Protein AF-0000000074536724 (afdb_homodimer)

Foldseek 3Di:
DDLVVLLVVLVVLLVVQADLAQSVLSSLQSCVVSFFFKKKAFQQQGKIWTAGPVGDIDMDGDHGLDDPDDDDFDAAAPVQQVVLVVCVNGNNDDPSVSSNSNSNNQFRMWMAGSVQQKIKTAHPVRPDIDMDHDDHDDSPPPDDD/DDLVVLLVVLVVLLVVQADLAQSVLSSLQSCVVSFFFKKKAFQQQGKIWTAGPVGDIDMDGDHGLDDPDDDDFDAAAPVQQVVLVVCVNGNNDDPSVSSNSNSNNQFRMWMAGSVQQKIKTAHPVRPDIDMDHDDHDDDPPPDDD

Sequence (290 aa):
MSVIENINKAFQLAFKISPKVGKFPYLAETLRRAGIERNRWFLPGCTSIYYTSSGEKVVNQMESLLPYGMHEIKPFNRNLVVDAIRKDQAGETEFPQFLKCIWEGGVVSYEVDFVNRVCTYYGADEKEFYEEYYSHVDINTTQNEMSVIENINKAFQLAFKISPKVGKFPYLAETLRRAGIERNRWFLPGCTSIYYTSSGEKVVNQMESL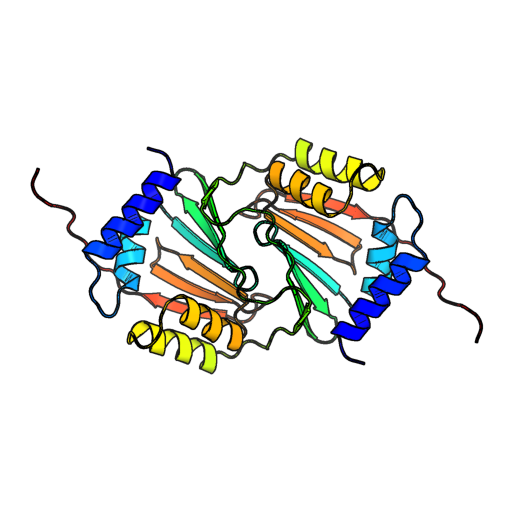LPYGMHEIKPFNRNLVVDAIRKDQAGETEFPQFLKCIWEGGVVSYEVDFVNRVCTYYGADEKEFYEEYYSHVDINTTQNE

Structure (mmCIF, N/CA/C/O backbone):
data_AF-0000000074536724-model_v1
#
loop_
_entity.id
_entity.type
_entity.pdbx_description
1 polymer 'Predicted protein'
#
loop_
_atom_site.group_PDB
_atom_site.id
_atom_site.type_symbol
_atom_site.label_atom_id
_atom_site.label_alt_id
_atom_site.label_comp_id
_atom_site.label_asym_id
_atom_site.label_entity_id
_atom_site.label_seq_id
_atom_site.pdbx_PDB_ins_code
_atom_site.Cartn_x
_atom_site.Cartn_y
_atom_site.Cartn_z
_atom_site.occupancy
_atom_site.B_iso_or_equiv
_atom_site.auth_seq_id
_atom_site.auth_comp_id
_atom_site.auth_asym_id
_atom_site.auth_atom_id
_atom_site.pdbx_PDB_model_num
ATOM 1 N N . MET A 1 1 ? -23.609 14.828 4.188 1 87.38 1 MET A N 1
ATOM 2 C CA . MET A 1 1 ? -22.359 15.039 3.48 1 87.38 1 MET A CA 1
ATOM 3 C C . MET A 1 1 ? -21.578 13.734 3.35 1 87.38 1 MET A C 1
ATOM 5 O O . MET A 1 1 ? -21.5 12.953 4.301 1 87.38 1 MET A O 1
ATOM 9 N N . SER A 1 2 ? -21.062 13.516 2.154 1 94.31 2 SER A N 1
ATOM 10 C CA . SER A 1 2 ? -20.312 12.281 1.974 1 94.31 2 SER A CA 1
ATOM 11 C C . SER A 1 2 ? -18.953 12.359 2.674 1 94.31 2 SER A C 1
ATOM 13 O O . SER A 1 2 ? -18.469 13.453 2.992 1 94.31 2 SER A O 1
ATOM 15 N N . VAL A 1 3 ? -18.438 11.219 3.018 1 95.56 3 VAL A N 1
ATOM 16 C CA . VAL A 1 3 ? -17.141 11.164 3.67 1 95.56 3 VAL A CA 1
ATOM 17 C C . VAL A 1 3 ? -16.094 11.875 2.809 1 95.56 3 VAL A C 1
ATOM 19 O O . VAL A 1 3 ? -15.234 12.594 3.326 1 95.56 3 VAL A O 1
ATOM 22 N N . ILE A 1 4 ? -16.125 11.797 1.539 1 97.75 4 ILE A N 1
ATOM 23 C CA . ILE A 1 4 ? -15.172 12.422 0.625 1 97.75 4 ILE A CA 1
ATOM 24 C C . ILE A 1 4 ? -15.344 13.938 0.65 1 97.75 4 ILE A C 1
ATOM 26 O O . ILE A 1 4 ? -14.359 14.68 0.674 1 97.75 4 ILE A O 1
ATOM 30 N N . GLU A 1 5 ? -16.578 14.344 0.621 1 97.25 5 GLU A N 1
ATOM 31 C CA . GLU A 1 5 ? -16.828 15.773 0.726 1 97.25 5 GLU A CA 1
ATOM 32 C C . GLU A 1 5 ? -16.266 16.344 2.023 1 97.25 5 GLU A C 1
ATOM 34 O O . GLU A 1 5 ? -15.719 17.438 2.035 1 97.25 5 GLU A O 1
ATOM 39 N N . ASN A 1 6 ? -16.5 15.562 3.053 1 97.12 6 ASN A N 1
ATOM 40 C CA . ASN A 1 6 ? -16.016 15.992 4.355 1 97.12 6 ASN A CA 1
ATOM 41 C C . ASN A 1 6 ? -14.484 16.109 4.363 1 97.12 6 ASN A C 1
ATOM 43 O O . ASN A 1 6 ? -13.93 17.062 4.914 1 97.12 6 ASN A O 1
ATOM 47 N N . ILE A 1 7 ? -13.758 15.195 3.805 1 97.88 7 ILE A N 1
ATOM 48 C CA . ILE A 1 7 ? -12.305 15.227 3.705 1 97.88 7 ILE A CA 1
ATOM 49 C C . ILE A 1 7 ? -11.867 16.438 2.881 1 97.88 7 ILE A C 1
ATOM 51 O O . ILE A 1 7 ? -10.945 17.156 3.268 1 97.88 7 ILE A O 1
ATOM 55 N N . ASN A 1 8 ? -12.531 16.688 1.804 1 97.69 8 ASN A N 1
ATOM 56 C CA . ASN A 1 8 ? -12.203 17.812 0.951 1 97.69 8 ASN A CA 1
ATOM 57 C C . ASN A 1 8 ? -12.367 19.141 1.689 1 97.69 8 ASN A C 1
ATOM 59 O O . ASN A 1 8 ? -11.547 20.047 1.539 1 97.69 8 ASN A O 1
ATOM 63 N N . LYS A 1 9 ? -13.422 19.219 2.418 1 97.31 9 LYS A N 1
ATOM 64 C CA . LYS A 1 9 ? -13.641 20.422 3.217 1 97.31 9 LYS A CA 1
ATOM 65 C C . LYS A 1 9 ? -12.523 20.625 4.23 1 97.31 9 LYS A C 1
ATOM 67 O O . LYS A 1 9 ? -12.094 21.75 4.477 1 97.31 9 LYS A O 1
ATOM 72 N N . ALA A 1 10 ? -12.102 19.531 4.789 1 97.56 10 ALA A N 1
ATOM 73 C CA . ALA A 1 10 ? -11 19.609 5.742 1 97.56 10 ALA A CA 1
ATOM 74 C C . ALA A 1 10 ? -9.727 20.125 5.074 1 97.56 10 ALA A C 1
ATOM 76 O O . ALA A 1 10 ? -9.016 20.969 5.645 1 97.56 10 ALA A O 1
ATOM 77 N N . PHE A 1 11 ? -9.484 19.688 3.928 1 97.12 11 PHE A N 1
ATOM 78 C CA . PHE A 1 11 ? -8.32 20.172 3.188 1 97.12 11 PHE A CA 1
ATOM 79 C C . PHE A 1 11 ? -8.445 21.672 2.891 1 97.12 11 PHE A C 1
ATOM 81 O O . PHE A 1 11 ? -7.48 22.422 3.037 1 97.12 11 PHE A O 1
ATOM 88 N N . GLN A 1 12 ? -9.602 22.078 2.434 1 97.12 12 GLN A N 1
ATOM 89 C CA . GLN A 1 12 ? -9.828 23.484 2.117 1 97.12 12 GLN A CA 1
ATOM 90 C C . GLN A 1 12 ? -9.633 24.375 3.348 1 97.12 12 GLN A C 1
ATOM 92 O O . GLN A 1 12 ? -9.031 25.438 3.26 1 97.12 12 GLN A O 1
ATOM 97 N N . LEU A 1 13 ? -10.188 23.875 4.414 1 96.94 13 LEU A N 1
ATOM 98 C CA . LEU A 1 13 ? -10.008 24.625 5.656 1 96.94 13 LEU A CA 1
ATOM 99 C C . LEU A 1 13 ? -8.531 24.734 6.02 1 96.94 13 LEU A C 1
ATOM 101 O O . LEU A 1 13 ? -8.039 25.812 6.363 1 96.94 13 LEU A O 1
ATOM 105 N N . ALA A 1 14 ? -7.793 23.625 5.965 1 96.5 14 ALA A N 1
ATOM 106 C CA . ALA A 1 14 ? -6.363 23.625 6.262 1 96.5 14 ALA A CA 1
ATOM 107 C C . ALA A 1 14 ? -5.617 24.625 5.367 1 96.5 14 ALA A C 1
ATOM 109 O O . ALA A 1 14 ? -4.734 25.344 5.832 1 96.5 14 ALA A O 1
ATOM 110 N N . PHE A 1 15 ? -5.938 24.625 4.145 1 94.69 15 PHE A N 1
ATOM 111 C CA . PHE A 1 15 ? -5.297 25.516 3.191 1 94.69 15 PHE A CA 1
ATOM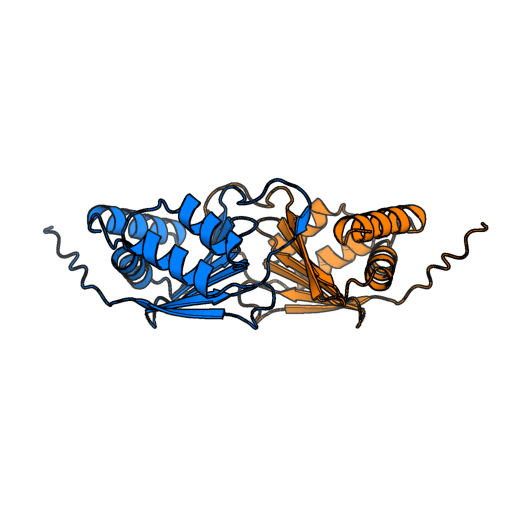 112 C C . PHE A 1 15 ? -5.5 26.969 3.602 1 94.69 15 PHE A C 1
ATOM 114 O O . PHE A 1 15 ? -4.594 27.797 3.459 1 94.69 15 PHE A O 1
ATOM 121 N N . LYS A 1 16 ? -6.605 27.266 4.105 1 95.31 16 LYS A N 1
ATOM 122 C CA . LYS A 1 16 ? -6.957 28.625 4.473 1 95.31 16 LYS A CA 1
ATOM 123 C C . LYS A 1 16 ? -6.242 29.062 5.75 1 95.31 16 LYS A C 1
ATOM 125 O O . LYS A 1 16 ? -5.824 30.219 5.879 1 95.31 16 LYS A O 1
ATOM 130 N N . ILE A 1 17 ? -6.039 28.203 6.645 1 95.62 17 ILE A N 1
ATOM 131 C CA . ILE A 1 17 ? -5.672 28.641 7.984 1 95.62 17 ILE A CA 1
ATOM 132 C C . ILE A 1 17 ? -4.203 28.312 8.25 1 95.62 17 ILE A C 1
ATOM 134 O O . ILE A 1 17 ? -3.631 28.766 9.242 1 95.62 17 ILE A O 1
ATOM 138 N N . SER A 1 18 ? -3.641 27.438 7.441 1 93.69 18 SER A N 1
ATOM 139 C CA . SER A 1 18 ? -2.27 27 7.68 1 93.69 18 SER A CA 1
ATOM 140 C C . SER A 1 18 ? -1.281 28.156 7.492 1 93.69 18 SER A C 1
ATOM 142 O O . SER A 1 18 ? -1.438 28.969 6.578 1 93.69 18 SER A O 1
ATOM 144 N N . PRO A 1 19 ? -0.315 28.281 8.367 1 94.06 19 PRO A N 1
ATOM 145 C CA . PRO A 1 19 ? 0.81 29.172 8.078 1 94.06 19 PRO A CA 1
ATOM 146 C C . PRO A 1 19 ? 1.63 28.719 6.875 1 94.06 19 PRO A C 1
ATOM 148 O O . PRO A 1 19 ? 1.438 27.594 6.379 1 94.06 19 PRO A O 1
ATOM 151 N N . LYS A 1 20 ? 2.523 29.562 6.477 1 89.81 20 LYS A N 1
ATOM 152 C CA . LYS A 1 20 ? 3.35 29.219 5.32 1 89.81 20 LYS A CA 1
ATOM 153 C C . LYS A 1 20 ? 4.289 28.062 5.637 1 89.81 20 LYS A C 1
ATOM 155 O O . LYS A 1 20 ? 4.496 27.188 4.797 1 89.81 20 LYS A O 1
ATOM 160 N N . VAL A 1 21 ? 4.891 28.141 6.75 1 91.88 21 VAL A N 1
ATOM 161 C CA . VAL A 1 21 ? 5.793 27.094 7.227 1 91.88 21 VAL A CA 1
ATOM 162 C C . VAL A 1 21 ? 5.176 26.391 8.43 1 91.88 21 VAL A C 1
ATOM 164 O O . VAL A 1 21 ? 4.605 27.031 9.312 1 91.88 21 VAL A O 1
ATOM 167 N N . GLY A 1 22 ? 5.316 24.984 8.367 1 91.5 22 GLY A N 1
ATOM 168 C CA . GLY A 1 22 ? 4.715 24.234 9.445 1 91.5 22 GLY A CA 1
ATOM 169 C C . GLY A 1 22 ? 3.246 23.922 9.227 1 91.5 22 GLY A C 1
ATOM 170 O O . GLY A 1 22 ? 2.436 24.047 10.148 1 91.5 22 GLY A O 1
ATOM 171 N N . LYS A 1 23 ? 2.824 23.625 8.07 1 93.25 23 LYS A N 1
ATOM 172 C CA . LYS A 1 23 ? 1.427 23.484 7.672 1 93.25 23 LYS A CA 1
ATOM 173 C C . LYS A 1 23 ? 0.844 22.172 8.172 1 93.25 23 LYS A C 1
ATOM 175 O O . LYS A 1 23 ? -0.367 22.047 8.375 1 93.25 23 LYS A O 1
ATOM 180 N N . PHE A 1 24 ? 1.717 21.219 8.508 1 96.06 24 PHE A N 1
ATOM 181 C CA . PHE A 1 24 ? 1.253 19.844 8.695 1 96.06 24 PHE A CA 1
ATOM 182 C C . PHE A 1 24 ? 0.365 19.75 9.93 1 96.06 24 PHE A C 1
ATOM 184 O O . PHE A 1 24 ? -0.715 19.156 9.883 1 96.06 24 PHE A O 1
ATOM 191 N N . PRO A 1 25 ? 0.752 20.328 11.062 1 96.94 25 PRO A N 1
ATOM 192 C CA . PRO A 1 25 ? -0.116 20.219 12.234 1 96.94 25 PRO A CA 1
ATOM 193 C C . PRO A 1 25 ? -1.513 20.781 12 1 96.94 25 PRO A C 1
ATOM 195 O O . PRO A 1 25 ? -2.488 20.297 12.57 1 96.94 25 PRO A O 1
ATOM 198 N N . TYR A 1 26 ? -1.62 21.781 11.172 1 96.69 26 TYR A N 1
ATOM 199 C CA . TYR A 1 26 ? -2.922 22.359 10.859 1 96.69 26 TYR A CA 1
ATOM 200 C C . TYR A 1 26 ? -3.738 21.438 9.977 1 96.69 26 TYR A C 1
ATOM 202 O O . TYR A 1 26 ? -4.934 21.234 10.203 1 96.69 26 TYR A O 1
ATOM 210 N N . LEU A 1 27 ? -3.08 20.891 8.977 1 97.19 27 LEU A N 1
ATOM 211 C CA . LEU A 1 27 ? -3.736 19.891 8.148 1 97.19 27 LEU A CA 1
ATOM 212 C C . LEU A 1 27 ? -4.207 18.719 8.992 1 97.19 27 LEU A C 1
ATOM 214 O O . LEU A 1 27 ? -5.355 18.281 8.891 1 97.19 27 LEU A O 1
ATOM 218 N N . ALA A 1 28 ? -3.305 18.203 9.82 1 98.25 28 ALA A N 1
ATOM 219 C CA . ALA A 1 28 ? -3.613 17.062 10.68 1 98.25 28 ALA A CA 1
ATOM 220 C C . ALA A 1 28 ? -4.809 17.359 11.578 1 98.25 28 ALA A C 1
ATOM 222 O O . ALA A 1 28 ? -5.695 16.516 11.734 1 98.25 28 ALA A O 1
ATOM 223 N N . GLU A 1 29 ? -4.805 18.547 12.117 1 98 29 GLU A N 1
ATOM 224 C CA . GLU A 1 29 ? -5.879 18.891 13.047 1 98 29 GLU A CA 1
ATOM 225 C C . GLU A 1 29 ? -7.219 19 12.32 1 98 29 GLU A C 1
ATOM 227 O O . GLU A 1 29 ? -8.25 18.562 12.836 1 98 29 GLU A O 1
ATOM 232 N N . THR A 1 30 ? -7.219 19.641 11.148 1 98 30 THR A N 1
ATOM 233 C CA . THR A 1 30 ? -8.461 19.766 10.391 1 98 30 THR A CA 1
ATOM 234 C C . THR A 1 30 ? -9 18.391 10 1 98 30 THR A C 1
ATOM 236 O O . THR A 1 30 ? -10.203 18.141 10.062 1 98 30 THR A O 1
ATOM 239 N N . LEU A 1 31 ? -8.133 17.484 9.617 1 98.31 31 LEU A N 1
ATOM 240 C CA . LEU A 1 31 ? -8.539 16.125 9.289 1 98.31 31 LEU A CA 1
ATOM 241 C C . LEU A 1 31 ? -9.07 15.406 10.516 1 98.31 31 LEU A C 1
ATOM 243 O O . LEU A 1 31 ? -10.094 14.719 10.445 1 98.31 31 LEU A O 1
ATOM 247 N N . ARG A 1 32 ? -8.391 15.555 11.609 1 98.12 32 ARG A N 1
ATOM 248 C CA . ARG A 1 32 ? -8.844 14.945 12.852 1 98.12 32 ARG A CA 1
ATOM 249 C C . ARG A 1 32 ? -10.25 15.406 13.203 1 98.12 32 ARG A C 1
ATOM 251 O O . ARG A 1 32 ? -11.117 14.594 13.547 1 98.12 32 ARG A O 1
ATOM 258 N N . ARG A 1 33 ? -10.484 16.656 13.133 1 97.06 33 ARG A N 1
ATOM 259 C CA . ARG A 1 33 ? -11.789 17.234 13.469 1 97.06 33 ARG A CA 1
ATOM 260 C C . ARG A 1 33 ? -12.859 16.766 12.5 1 97.06 33 ARG A C 1
ATOM 262 O O . ARG A 1 33 ? -14.039 16.656 12.867 1 97.06 33 ARG A O 1
ATOM 269 N N . ALA A 1 34 ? -12.422 16.531 11.289 1 97.06 34 ALA A N 1
ATOM 270 C CA . ALA A 1 34 ? -13.344 16.031 10.281 1 97.06 34 ALA A CA 1
ATOM 271 C C . ALA A 1 34 ? -13.648 14.547 10.516 1 97.06 34 ALA A C 1
ATOM 273 O O . ALA A 1 34 ? -14.383 13.93 9.742 1 97.06 34 ALA A O 1
ATOM 274 N N . GLY A 1 35 ? -13.07 13.922 11.516 1 97.56 35 GLY A N 1
ATOM 275 C CA . GLY A 1 35 ? -13.398 12.555 11.883 1 97.56 35 GLY A CA 1
ATOM 276 C C . GLY A 1 35 ? -12.422 11.539 11.336 1 97.56 35 GLY A C 1
ATOM 277 O O . GLY A 1 35 ? -12.688 10.336 11.367 1 97.56 35 GLY A O 1
ATOM 278 N N . ILE A 1 36 ? -11.344 12.008 10.766 1 98.62 36 ILE A N 1
ATOM 279 C CA . ILE A 1 36 ? -10.312 11.086 10.297 1 98.62 36 ILE A CA 1
ATOM 280 C C . ILE A 1 36 ? -9.445 10.641 11.477 1 98.62 36 ILE A C 1
ATOM 282 O O . ILE A 1 36 ? -8.836 11.477 12.156 1 98.62 36 ILE A O 1
ATOM 286 N N . GLU A 1 37 ? -9.32 9.367 11.68 1 98.62 37 GLU A N 1
ATOM 28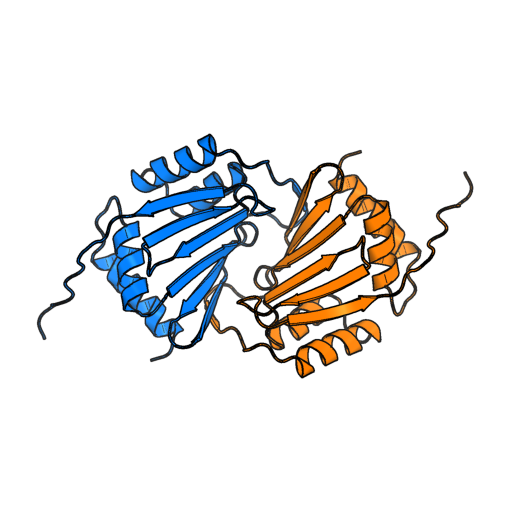7 C CA . GLU A 1 37 ? -8.539 8.836 12.789 1 98.62 37 GLU A CA 1
ATOM 288 C C . GLU A 1 37 ? -7.09 8.578 12.375 1 98.62 37 GLU A C 1
ATOM 290 O O . GLU A 1 37 ? -6.164 8.805 13.164 1 98.62 37 GLU A O 1
ATOM 295 N N . ARG A 1 38 ? -6.93 8.094 11.234 1 98.38 38 ARG A N 1
ATOM 296 C CA . ARG A 1 38 ? -5.586 7.812 10.734 1 98.38 38 ARG A CA 1
ATOM 297 C C . ARG A 1 38 ? -5.551 7.832 9.211 1 98.38 38 ARG A C 1
ATOM 299 O O . ARG A 1 38 ? -6.59 7.707 8.562 1 98.38 38 ARG A O 1
ATOM 306 N N . ASN A 1 39 ? -4.461 8.055 8.727 1 98.69 39 ASN A N 1
ATOM 307 C CA . ASN A 1 39 ? -4.133 8.031 7.305 1 98.69 39 ASN A CA 1
ATOM 308 C C . ASN A 1 39 ? -2.887 7.191 7.031 1 98.69 39 ASN A C 1
ATOM 310 O O . ASN A 1 39 ? -1.822 7.453 7.598 1 98.69 39 ASN A O 1
ATOM 314 N N . ARG A 1 40 ? -2.994 6.219 6.199 1 98.56 40 ARG A N 1
ATOM 315 C CA . ARG A 1 40 ? -1.866 5.348 5.875 1 98.56 40 ARG A CA 1
ATOM 316 C C . ARG A 1 40 ? -1.446 5.512 4.418 1 98.56 40 ARG A C 1
ATOM 318 O O . ARG A 1 40 ? -2.268 5.371 3.512 1 98.56 40 ARG A O 1
ATOM 325 N N . TRP A 1 41 ? -0.203 5.777 4.242 1 98.62 41 TRP A N 1
ATOM 326 C CA . TRP A 1 41 ? 0.377 5.953 2.916 1 98.62 41 TRP A CA 1
ATOM 327 C C . TRP A 1 41 ? 1.169 4.719 2.498 1 98.62 41 TRP A C 1
ATOM 329 O O . TRP A 1 41 ? 1.889 4.133 3.311 1 98.62 41 TRP A O 1
ATOM 339 N N . PHE A 1 42 ? 1.06 4.34 1.258 1 98.69 42 PHE A N 1
ATOM 340 C CA . PHE A 1 42 ? 1.93 3.4 0.562 1 98.69 42 PHE A CA 1
ATOM 341 C C . PHE A 1 42 ? 2.643 4.082 -0.6 1 98.69 42 PHE A C 1
ATOM 343 O O . PHE A 1 42 ? 2.012 4.453 -1.591 1 98.69 42 PHE A O 1
ATOM 350 N N . LEU A 1 43 ? 3.947 4.211 -0.528 1 98.75 43 LEU A N 1
ATOM 351 C CA . LEU A 1 43 ? 4.68 5.227 -1.279 1 98.75 43 LEU A CA 1
ATOM 352 C C . LEU A 1 43 ? 4.871 4.797 -2.73 1 98.75 43 LEU A C 1
ATOM 354 O O . LEU A 1 43 ? 4.727 5.609 -3.646 1 98.75 43 LEU A O 1
ATOM 358 N N . PRO A 1 44 ? 5.176 3.496 -2.984 1 98.25 44 PRO A N 1
ATOM 359 C CA . PRO A 1 44 ? 5.48 3.184 -4.383 1 98.25 44 PRO A CA 1
ATOM 360 C C . PRO A 1 44 ? 4.367 3.602 -5.34 1 98.25 44 PRO A C 1
ATOM 362 O O . PRO A 1 44 ? 4.625 4.293 -6.328 1 98.25 44 PRO A O 1
ATOM 365 N N . GLY A 1 45 ? 3.158 3.262 -5.012 1 97.69 45 GLY A N 1
ATOM 366 C CA . GLY A 1 45 ? 2.021 3.613 -5.848 1 97.69 45 GLY A CA 1
ATOM 367 C C . GLY A 1 45 ? 1.401 4.949 -5.48 1 97.69 45 GLY A C 1
ATOM 368 O O . GLY A 1 45 ? 0.426 5.379 -6.098 1 97.69 45 GLY A O 1
ATOM 369 N N . CYS A 1 46 ? 1.957 5.551 -4.445 1 98.19 46 CYS A N 1
ATOM 370 C CA . CYS A 1 46 ? 1.505 6.844 -3.938 1 98.19 46 CYS A CA 1
ATOM 371 C C . CYS A 1 46 ? 0.01 6.816 -3.641 1 98.19 46 CYS A C 1
ATOM 373 O O . CYS A 1 46 ? -0.739 7.664 -4.133 1 98.19 46 CYS A O 1
ATOM 375 N N . THR A 1 47 ? -0.356 5.949 -2.787 1 98.19 47 THR A N 1
ATOM 376 C CA . THR A 1 47 ? -1.732 5.766 -2.34 1 98.19 47 THR A CA 1
ATOM 377 C C . THR A 1 47 ? -1.855 6.051 -0.844 1 98.19 47 THR A C 1
ATOM 379 O O . THR A 1 47 ? -0.96 5.711 -0.068 1 98.19 47 THR A O 1
ATOM 382 N N . SER A 1 48 ? -2.908 6.621 -0.445 1 98.5 48 SER A N 1
ATOM 383 C CA . SER A 1 48 ? -3.193 6.789 0.976 1 98.5 48 SER A CA 1
ATOM 384 C C . SER A 1 48 ? -4.621 6.363 1.309 1 98.5 48 SER A C 1
ATOM 386 O O . SER A 1 48 ? -5.516 6.469 0.469 1 98.5 48 SER A O 1
ATOM 388 N N . ILE A 1 49 ? -4.805 5.879 2.459 1 98.75 49 ILE A N 1
ATOM 389 C CA . ILE A 1 49 ? -6.129 5.504 2.936 1 98.75 49 ILE A CA 1
ATOM 390 C C . ILE A 1 49 ? -6.477 6.309 4.184 1 98.75 49 ILE A C 1
ATOM 392 O O . ILE A 1 49 ? -5.688 6.375 5.129 1 98.75 49 ILE A O 1
ATOM 396 N N . TYR A 1 50 ? -7.637 6.918 4.129 1 98.75 50 TYR A N 1
ATOM 397 C CA . TYR A 1 50 ? -8.211 7.605 5.277 1 98.75 50 TYR A CA 1
ATOM 398 C C . TYR A 1 50 ? -9.172 6.699 6.031 1 98.75 50 TYR A C 1
ATOM 400 O O . TYR A 1 50 ? -10.117 6.16 5.445 1 98.75 50 TYR A O 1
ATOM 408 N N . TYR A 1 51 ? -8.898 6.527 7.277 1 98.38 51 TYR A N 1
ATOM 409 C CA . TYR A 1 51 ? -9.773 5.781 8.18 1 98.38 51 TYR A CA 1
ATOM 410 C C . TYR A 1 51 ? -10.578 6.723 9.055 1 98.38 51 TYR A C 1
ATOM 412 O O . TYR A 1 51 ? -10.016 7.559 9.766 1 98.38 51 TYR A O 1
ATOM 420 N N . THR A 1 52 ? -11.844 6.551 9.031 1 97.75 52 THR A N 1
ATOM 421 C CA . THR A 1 52 ? -12.703 7.484 9.75 1 97.75 52 THR A CA 1
ATOM 422 C C . THR A 1 52 ? -13.25 6.84 11.023 1 97.75 52 THR A C 1
ATOM 424 O O . THR A 1 52 ? -13.344 5.613 11.117 1 97.75 52 THR A O 1
ATOM 427 N N . SER A 1 53 ? -13.633 7.609 11.898 1 96.38 53 SER A N 1
ATOM 428 C CA . SER A 1 53 ? -14.242 7.145 13.141 1 96.38 53 SER A CA 1
ATOM 429 C C . SER A 1 53 ? -15.594 6.496 12.883 1 96.38 53 SER A C 1
ATOM 431 O O . SER A 1 53 ? -16.047 5.645 13.656 1 96.38 53 SER A O 1
ATOM 433 N N . SER A 1 54 ? -16.281 6.867 11.812 1 95.19 54 SER A N 1
ATOM 434 C CA . SER A 1 54 ? -17.578 6.312 11.469 1 95.19 54 SER A CA 1
ATOM 435 C C . SER A 1 54 ? -17.438 4.953 10.789 1 95.19 54 SER A C 1
ATOM 437 O O . SER A 1 54 ? -18.438 4.266 10.547 1 95.19 54 SER A O 1
ATOM 439 N N . GLY A 1 55 ? -16.266 4.609 10.445 1 94.94 55 GLY A N 1
ATOM 440 C CA . GLY A 1 55 ? -16.047 3.275 9.906 1 94.94 55 GLY A CA 1
ATOM 441 C C . GLY A 1 55 ? -15.734 3.273 8.422 1 94.94 55 GLY A C 1
ATOM 442 O O . GLY A 1 55 ? -15.203 2.293 7.895 1 94.94 55 GLY A O 1
ATOM 443 N N . GLU A 1 56 ? -16.078 4.402 7.73 1 96.75 56 GLU A N 1
ATOM 444 C CA . GLU A 1 56 ? -15.781 4.496 6.305 1 96.75 56 GLU A CA 1
ATOM 445 C C . GLU A 1 56 ? -14.281 4.574 6.055 1 96.75 56 GLU A C 1
ATOM 447 O O . GLU A 1 56 ? -13.531 5.07 6.898 1 96.75 56 GLU A O 1
ATOM 452 N N . LYS A 1 57 ? -13.883 4.055 5.004 1 98.25 57 LYS A N 1
ATOM 453 C CA . LYS A 1 57 ? -12.508 4.156 4.516 1 98.25 57 LYS A CA 1
ATOM 454 C C . LYS A 1 57 ? -12.477 4.707 3.096 1 98.25 57 LYS A C 1
ATOM 456 O O . LYS A 1 57 ? -13.289 4.324 2.252 1 98.25 57 LYS A O 1
ATOM 461 N N . VAL A 1 58 ? -11.562 5.602 2.902 1 98.56 58 VAL A N 1
ATOM 462 C CA . VAL A 1 58 ? -11.438 6.258 1.605 1 98.56 58 VAL A CA 1
ATOM 463 C C . VAL A 1 58 ? -9.992 6.172 1.121 1 98.56 58 VAL A C 1
ATOM 465 O O . VAL A 1 58 ? -9.062 6.48 1.87 1 98.56 58 VAL A O 1
ATOM 468 N N . VAL A 1 59 ? -9.828 5.746 -0.09 1 98.75 59 VAL A N 1
ATOM 469 C CA . VAL A 1 59 ? -8.5 5.727 -0.689 1 98.75 59 VAL A CA 1
ATOM 470 C C . VAL A 1 59 ? -8.32 6.953 -1.585 1 98.75 59 VAL A C 1
ATOM 472 O O . VAL A 1 59 ? -9.25 7.352 -2.295 1 98.75 59 VAL A O 1
ATOM 475 N N . ASN A 1 60 ? -7.23 7.566 -1.452 1 98.69 60 ASN A N 1
ATOM 476 C CA . ASN A 1 60 ? -6.785 8.586 -2.402 1 98.69 60 ASN A CA 1
ATOM 477 C C . ASN A 1 60 ? -5.637 8.078 -3.268 1 98.69 60 ASN A C 1
ATOM 479 O O . ASN A 1 60 ? -4.566 7.742 -2.754 1 98.69 60 ASN A O 1
ATOM 483 N N . GLN A 1 61 ? -5.863 7.992 -4.562 1 98.62 61 GLN A N 1
ATOM 484 C CA . GLN A 1 61 ? -4.852 7.523 -5.504 1 98.62 61 GLN A CA 1
ATOM 485 C C . GLN A 1 61 ? -4.219 8.688 -6.262 1 98.62 61 GLN A C 1
ATOM 487 O O . GLN A 1 61 ? -4.914 9.43 -6.957 1 98.62 61 GLN A O 1
ATOM 492 N N . MET A 1 62 ? -2.957 8.766 -6.145 1 98 62 MET A N 1
ATOM 493 C CA . MET A 1 62 ? -2.186 9.758 -6.891 1 98 62 MET A CA 1
ATOM 494 C C . MET A 1 62 ? -1.317 9.086 -7.949 1 98 62 MET A C 1
ATOM 496 O O . MET A 1 62 ? -1.359 7.859 -8.109 1 98 62 MET A O 1
ATOM 500 N N . GLU A 1 63 ? -0.649 9.953 -8.703 1 96.69 63 GLU A N 1
ATOM 501 C CA . GLU A 1 63 ? 0.334 9.398 -9.633 1 96.69 63 GLU A CA 1
ATOM 502 C C . GLU A 1 63 ? 1.423 8.633 -8.891 1 96.69 63 GLU A C 1
ATOM 504 O O . GLU A 1 63 ? 1.903 9.078 -7.844 1 96.69 63 GLU A O 1
ATOM 509 N N . SER A 1 64 ? 1.775 7.48 -9.469 1 97.38 64 SER A N 1
ATOM 510 C CA . SER A 1 64 ? 2.76 6.629 -8.805 1 97.38 64 SER A CA 1
ATOM 511 C C . SER A 1 64 ? 4.078 7.367 -8.594 1 97.38 64 SER A C 1
ATOM 513 O O . SER A 1 64 ? 4.512 8.133 -9.461 1 97.38 64 SER A O 1
ATOM 515 N N . LEU A 1 65 ? 4.719 7.066 -7.531 1 97.12 65 LEU A N 1
ATOM 516 C CA . LEU A 1 65 ? 6.031 7.625 -7.219 1 97.12 65 LEU A CA 1
ATOM 517 C C . LEU A 1 65 ? 7.094 7.074 -8.164 1 97.12 65 LEU A C 1
ATOM 519 O O . LEU A 1 65 ? 8.094 7.742 -8.438 1 97.12 65 LEU A O 1
ATOM 523 N N . LEU A 1 66 ? 6.848 5.844 -8.656 1 97.5 66 LEU A N 1
ATOM 524 C CA . LEU A 1 66 ? 7.816 5.105 -9.453 1 97.5 66 LEU A CA 1
ATOM 525 C C . LEU A 1 66 ? 7.316 4.922 -10.883 1 97.5 66 LEU A C 1
ATOM 527 O O . LEU A 1 66 ? 6.109 4.805 -11.109 1 97.5 66 LEU A O 1
ATOM 531 N N . PRO A 1 67 ? 8.266 4.828 -11.836 1 96.81 67 PRO A N 1
ATOM 532 C CA . PRO A 1 67 ? 7.875 4.312 -13.156 1 96.81 67 PRO A CA 1
ATOM 533 C C . PRO A 1 67 ? 7.398 2.865 -13.102 1 96.81 67 PRO A C 1
ATOM 535 O O . PRO A 1 67 ? 7.727 2.135 -12.164 1 96.81 67 PRO A O 1
ATOM 538 N N . TYR A 1 68 ? 6.703 2.535 -14.094 1 97.62 68 TYR A N 1
ATOM 539 C CA . TYR A 1 68 ? 6.246 1.152 -14.18 1 97.62 68 TYR A CA 1
ATOM 540 C C . TYR A 1 68 ? 7.426 0.193 -14.281 1 97.62 68 TYR A C 1
ATOM 542 O O . TYR A 1 68 ? 8.445 0.511 -14.898 1 97.62 68 TYR A O 1
ATOM 550 N N . GLY A 1 69 ? 7.234 -0.91 -13.648 1 98.06 69 GLY A N 1
ATOM 551 C CA . GLY A 1 69 ? 8.266 -1.93 -13.68 1 98.06 69 GLY A CA 1
ATOM 552 C C . GLY A 1 69 ? 8.891 -2.193 -12.328 1 98.06 69 GLY A C 1
ATOM 553 O O . GLY A 1 69 ? 8.32 -1.831 -11.297 1 98.06 69 GLY A O 1
ATOM 554 N N . MET A 1 70 ? 10.008 -2.885 -12.336 1 98.38 70 MET A N 1
ATOM 555 C CA . MET A 1 70 ? 10.633 -3.35 -11.102 1 98.38 70 MET A CA 1
ATOM 556 C C . MET A 1 70 ? 11.742 -2.396 -10.656 1 98.38 70 MET A C 1
ATOM 558 O O . MET A 1 70 ? 12.516 -1.916 -11.484 1 98.38 70 MET A O 1
ATOM 562 N N . HIS A 1 71 ? 11.734 -2.184 -9.391 1 98.25 71 HIS A N 1
ATOM 563 C CA . HIS A 1 71 ? 12.734 -1.334 -8.75 1 98.25 71 HIS A CA 1
ATOM 564 C C . HIS A 1 71 ? 13.203 -1.94 -7.434 1 98.25 71 HIS A C 1
ATOM 566 O O . HIS A 1 71 ? 12.406 -2.494 -6.676 1 98.25 71 HIS A O 1
ATOM 572 N N . GLU A 1 72 ? 14.422 -1.874 -7.156 1 97.38 72 GLU A N 1
ATOM 573 C CA . GLU A 1 72 ? 14.906 -2.293 -5.848 1 97.38 72 GLU A CA 1
ATOM 574 C C . GLU A 1 72 ? 14.516 -1.294 -4.766 1 97.38 72 GLU A C 1
ATOM 576 O O . GLU A 1 72 ? 14.453 -0.089 -5.016 1 97.38 72 GLU A O 1
ATOM 581 N N . ILE A 1 73 ? 14.297 -1.736 -3.629 1 98.31 73 ILE A N 1
ATOM 582 C CA . ILE A 1 73 ? 13.992 -0.899 -2.473 1 98.31 73 ILE A CA 1
ATOM 583 C C . ILE A 1 73 ? 15.25 -0.724 -1.621 1 98.31 73 ILE A C 1
ATOM 585 O O . ILE A 1 73 ? 15.875 -1.706 -1.215 1 98.31 73 ILE A O 1
ATOM 589 N N . LYS A 1 74 ? 15.609 0.477 -1.347 1 97.81 74 LYS A N 1
ATOM 590 C CA . LYS A 1 74 ? 16.766 0.761 -0.502 1 97.81 74 LYS A CA 1
ATOM 591 C C . LYS A 1 74 ? 16.484 0.387 0.952 1 97.81 74 LYS A C 1
ATOM 593 O O . LYS A 1 74 ? 15.352 0.458 1.411 1 97.81 74 LYS A O 1
ATOM 598 N N . PRO A 1 75 ? 17.547 -0.038 1.648 1 97.25 75 PRO A N 1
ATOM 599 C CA . PRO A 1 75 ? 17.359 -0.263 3.084 1 97.25 75 PRO A CA 1
ATOM 600 C C . PRO A 1 75 ? 16.938 0.999 3.83 1 97.25 75 PRO A C 1
ATOM 602 O O . PRO A 1 75 ? 17.297 2.109 3.428 1 97.25 75 PRO A O 1
ATOM 605 N N . PHE A 1 76 ? 16.25 0.817 4.926 1 98.5 76 PHE A N 1
ATOM 606 C CA . PHE A 1 76 ? 15.812 1.924 5.773 1 98.5 76 PHE A CA 1
ATOM 607 C C . PHE A 1 76 ? 17.016 2.674 6.34 1 98.5 76 PHE A C 1
ATOM 609 O O . PHE A 1 76 ? 17.906 2.068 6.934 1 98.5 76 PHE A O 1
ATOM 616 N N . ASN A 1 77 ? 17.078 3.912 6.09 1 98.56 77 ASN A N 1
ATOM 617 C CA . ASN A 1 77 ? 18.109 4.812 6.598 1 98.56 77 ASN A CA 1
ATOM 618 C C . ASN A 1 77 ? 17.516 5.934 7.438 1 98.56 77 ASN A C 1
ATOM 620 O O . ASN A 1 77 ? 17.016 6.926 6.898 1 98.56 77 ASN A O 1
ATOM 624 N N . ARG A 1 78 ? 17.594 5.75 8.711 1 98.44 78 ARG A N 1
ATOM 625 C CA . ARG A 1 78 ? 16.969 6.668 9.648 1 98.44 78 ARG A CA 1
ATOM 626 C C . ARG A 1 78 ? 17.438 8.102 9.422 1 98.44 78 ARG A C 1
ATOM 628 O O . ARG A 1 78 ? 16.641 9.039 9.445 1 98.44 78 ARG A O 1
ATOM 635 N N . ASN A 1 79 ? 18.734 8.289 9.211 1 98.69 79 ASN A N 1
ATOM 636 C CA . ASN A 1 79 ? 19.266 9.641 9.047 1 98.69 79 ASN A CA 1
ATOM 637 C C . ASN A 1 79 ? 18.688 10.32 7.812 1 98.69 79 ASN A C 1
ATOM 639 O O . ASN A 1 79 ? 18.344 11.5 7.859 1 98.69 79 ASN A O 1
ATOM 643 N N . LEU A 1 80 ? 18.578 9.594 6.715 1 98.75 80 LEU A N 1
ATOM 644 C CA . LEU A 1 80 ? 18 10.156 5.496 1 98.75 80 LEU A CA 1
ATOM 645 C C . LEU A 1 80 ? 16.531 10.492 5.699 1 98.75 80 LEU A C 1
ATOM 647 O O . LEU A 1 80 ? 16.062 11.523 5.207 1 98.75 80 LEU A O 1
ATOM 651 N N . VAL A 1 81 ? 15.812 9.641 6.434 1 98.81 81 VAL A N 1
ATOM 652 C CA . VAL A 1 81 ? 14.391 9.844 6.695 1 98.81 81 VAL A CA 1
ATOM 653 C C . VAL A 1 81 ? 14.195 11.094 7.551 1 98.81 81 VAL A C 1
ATOM 655 O O . VAL A 1 81 ? 13.383 11.961 7.215 1 98.81 81 VAL A O 1
ATOM 658 N N . VAL A 1 82 ? 14.961 11.195 8.602 1 98.75 82 VAL A N 1
ATOM 659 C CA . VAL A 1 82 ? 14.859 12.336 9.508 1 98.75 82 VAL A CA 1
ATOM 660 C C . VAL A 1 82 ? 15.211 13.625 8.766 1 98.75 82 VAL A C 1
ATOM 662 O O . VAL A 1 82 ? 14.539 14.641 8.922 1 98.75 82 VAL A O 1
ATOM 665 N N . ASP A 1 83 ? 16.281 13.586 7.969 1 98.69 83 ASP A N 1
ATOM 666 C CA . ASP A 1 83 ? 16.672 14.742 7.176 1 98.69 83 ASP A CA 1
ATOM 667 C C . ASP A 1 83 ? 15.523 15.195 6.266 1 98.69 83 ASP A C 1
ATOM 669 O O . ASP A 1 83 ? 15.242 16.391 6.152 1 98.69 83 ASP A O 1
ATOM 673 N N . ALA A 1 84 ? 14.891 14.281 5.551 1 98.69 84 ALA A N 1
ATOM 674 C CA . ALA A 1 84 ? 13.75 14.586 4.688 1 98.69 84 ALA A CA 1
ATOM 675 C C . ALA A 1 84 ? 12.625 15.25 5.473 1 98.69 84 ALA A C 1
ATOM 677 O O . ALA A 1 84 ? 12.016 16.219 5.004 1 98.69 84 ALA A O 1
ATOM 678 N N . ILE A 1 85 ? 12.32 14.703 6.664 1 98.38 85 ILE A N 1
ATOM 679 C CA . ILE A 1 85 ? 11.25 15.227 7.512 1 98.38 85 ILE A CA 1
ATOM 680 C C . ILE A 1 85 ? 11.594 16.656 7.938 1 98.38 85 ILE A C 1
ATOM 682 O O . ILE A 1 85 ? 10.742 17.547 7.863 1 98.38 85 ILE A O 1
ATOM 686 N N . ARG A 1 86 ? 12.867 16.859 8.352 1 98.19 86 ARG A N 1
ATOM 687 C CA . ARG A 1 86 ? 13.281 18.188 8.797 1 98.19 86 ARG A CA 1
ATOM 688 C C . ARG A 1 86 ? 13.211 19.203 7.656 1 98.19 86 ARG A C 1
ATOM 690 O O . ARG A 1 86 ? 12.773 20.328 7.852 1 98.19 86 ARG A O 1
ATOM 697 N N . LYS A 1 87 ? 13.617 18.891 6.473 1 97.81 87 LYS A N 1
ATOM 698 C CA . LYS A 1 87 ? 13.531 19.766 5.309 1 97.81 87 LYS A CA 1
ATOM 699 C C . LYS A 1 87 ? 12.078 20.125 5.004 1 97.81 87 LYS A C 1
ATOM 701 O O . LYS A 1 87 ? 11.773 21.281 4.688 1 97.81 87 LYS A O 1
ATOM 706 N N . ASP A 1 88 ? 11.211 19.141 5.098 1 96.38 88 ASP A N 1
ATOM 707 C CA . ASP A 1 88 ? 9.789 19.391 4.871 1 96.38 88 ASP A CA 1
ATOM 708 C C . ASP A 1 88 ? 9.227 20.344 5.922 1 96.38 88 ASP A C 1
ATOM 710 O O . ASP A 1 88 ? 8.523 21.297 5.59 1 96.38 88 ASP A O 1
ATOM 714 N N . GLN A 1 89 ? 9.562 20.125 7.172 1 94.75 89 GLN A N 1
ATOM 715 C CA . GLN A 1 89 ? 9.094 20.938 8.297 1 94.75 89 GLN A CA 1
ATOM 716 C C . GLN A 1 89 ? 9.609 22.375 8.195 1 94.75 89 GLN A C 1
ATOM 718 O O . GLN A 1 89 ? 8.953 23.297 8.656 1 94.75 89 GLN A O 1
ATOM 723 N N . ALA A 1 90 ? 10.734 22.531 7.566 1 95.62 90 ALA A N 1
ATOM 724 C CA . ALA A 1 90 ? 11.328 23.859 7.395 1 95.62 90 ALA A CA 1
ATOM 725 C C . ALA A 1 90 ? 10.758 24.562 6.168 1 95.62 90 ALA A C 1
ATOM 727 O O . ALA A 1 90 ? 11.125 25.703 5.871 1 95.62 90 ALA A O 1
ATOM 728 N N . GLY A 1 91 ? 9.891 23.875 5.41 1 95 91 GLY A N 1
ATOM 729 C CA . GLY A 1 91 ? 9.273 24.469 4.234 1 95 91 GLY A CA 1
ATOM 730 C C . GLY A 1 91 ? 10.18 24.438 3.014 1 95 91 GLY A C 1
ATOM 731 O O . GLY A 1 91 ? 9.969 25.203 2.062 1 95 91 GLY A O 1
ATOM 732 N N . GLU A 1 92 ? 11.148 23.578 3.02 1 96.56 92 GLU A N 1
ATOM 733 C CA . GLU A 1 92 ? 12.148 23.547 1.958 1 96.56 92 GLU A CA 1
ATOM 734 C C . GLU A 1 92 ? 11.711 22.641 0.814 1 96.56 92 GLU A C 1
ATOM 736 O O . GLU A 1 92 ? 12.297 22.672 -0.27 1 96.56 92 GLU A O 1
ATOM 741 N N . THR A 1 93 ? 10.758 21.828 1.004 1 95.69 93 THR A N 1
ATOM 742 C CA . THR A 1 93 ? 10.297 20.906 -0.037 1 95.69 93 THR A CA 1
ATOM 743 C C . THR A 1 93 ? 8.789 20.984 -0.207 1 95.69 93 THR A C 1
ATOM 745 O O . THR A 1 93 ? 8.07 21.328 0.735 1 95.69 93 THR A O 1
ATOM 748 N N . GLU A 1 94 ? 8.336 20.656 -1.417 1 94 94 GLU A N 1
ATOM 749 C CA . GLU A 1 94 ? 6.914 20.391 -1.653 1 94 94 GLU A CA 1
ATOM 750 C C . GLU A 1 94 ? 6.566 18.938 -1.376 1 94 94 GLU A C 1
ATOM 752 O O . GLU A 1 94 ? 7.449 18.078 -1.324 1 94 94 GLU A O 1
ATOM 757 N N . PHE A 1 95 ? 5.301 18.719 -1.267 1 94.81 95 PHE A N 1
ATOM 758 C CA . PHE A 1 95 ? 4.801 17.438 -0.778 1 94.81 95 PHE A CA 1
ATOM 759 C C . PHE A 1 95 ? 5.309 16.297 -1.647 1 94.81 95 PHE A C 1
ATOM 761 O O . PHE A 1 95 ? 5.855 15.312 -1.137 1 94.81 95 PHE A O 1
ATOM 768 N N . PRO A 1 96 ? 5.285 16.391 -3.041 1 95.94 96 PRO A N 1
ATOM 769 C CA . PRO A 1 96 ? 5.789 15.273 -3.854 1 95.94 96 PRO A CA 1
ATOM 770 C C . PRO A 1 96 ? 7.277 15.023 -3.645 1 95.94 96 PRO A C 1
ATOM 772 O O . PRO A 1 96 ? 7.719 13.867 -3.658 1 95.94 96 PRO A O 1
ATOM 775 N N . GLN A 1 97 ? 8 16.078 -3.473 1 97.12 97 GLN A N 1
ATOM 776 C CA . GLN A 1 97 ? 9.43 15.922 -3.217 1 97.12 97 GLN A CA 1
ATOM 777 C C . GLN A 1 97 ? 9.68 15.281 -1.852 1 97.12 97 GLN A C 1
ATOM 779 O O . GLN A 1 97 ? 10.602 14.477 -1.696 1 97.12 97 GLN A O 1
ATOM 784 N N . PHE A 1 98 ? 8.867 15.68 -0.885 1 98.25 98 PHE A N 1
ATOM 785 C CA . PHE A 1 98 ? 8.961 15.055 0.429 1 98.25 98 PHE A CA 1
ATOM 786 C C . PHE A 1 98 ? 8.789 13.539 0.325 1 98.25 98 PHE A C 1
ATOM 788 O O . PHE A 1 98 ? 9.594 12.781 0.861 1 98.25 98 PHE A O 1
ATOM 795 N N . LEU A 1 99 ? 7.766 13.102 -0.405 1 98.56 99 LEU A N 1
ATOM 796 C CA . LEU A 1 99 ? 7.496 11.672 -0.573 1 98.56 99 LEU A CA 1
ATOM 797 C C . LEU A 1 99 ? 8.68 10.969 -1.23 1 98.56 99 LEU A C 1
ATOM 799 O O . LEU A 1 99 ? 9.062 9.875 -0.812 1 98.56 99 LEU A O 1
ATOM 803 N N . LYS A 1 100 ? 9.219 11.578 -2.232 1 98.06 100 LYS A N 1
ATOM 804 C CA . LYS A 1 100 ? 10.375 11.016 -2.926 1 98.06 100 LYS A CA 1
ATOM 805 C C . LYS A 1 100 ? 11.562 10.859 -1.981 1 98.06 100 LYS A C 1
ATOM 807 O O . LYS A 1 100 ? 12.266 9.844 -2.01 1 98.06 100 LYS A O 1
ATOM 812 N N . CYS A 1 101 ? 11.797 11.859 -1.162 1 98.62 101 CYS A N 1
ATOM 813 C CA . CYS A 1 101 ? 12.945 11.859 -0.265 1 98.62 101 CYS A CA 1
ATOM 814 C C . CYS A 1 101 ? 12.828 10.758 0.78 1 98.62 101 CYS A C 1
ATOM 816 O O . CYS A 1 101 ? 13.797 10.055 1.058 1 98.62 101 CYS A O 1
ATOM 818 N N . ILE A 1 102 ? 11.641 10.602 1.378 1 98.81 102 ILE A N 1
ATOM 819 C CA . ILE A 1 102 ? 11.523 9.562 2.395 1 98.81 102 ILE A CA 1
ATOM 820 C C . ILE A 1 102 ? 11.57 8.188 1.734 1 98.81 102 ILE A C 1
ATOM 822 O O . ILE A 1 102 ? 12.086 7.23 2.312 1 98.81 102 ILE A O 1
ATOM 826 N N . TRP A 1 103 ? 11.109 8.016 0.51 1 98.75 103 TRP A N 1
ATOM 827 C CA . TRP A 1 103 ? 11.281 6.789 -0.26 1 98.75 103 TRP A CA 1
ATOM 828 C C . TRP A 1 103 ? 12.766 6.469 -0.449 1 98.75 103 TRP A C 1
ATOM 830 O O . TRP A 1 103 ? 13.195 5.332 -0.238 1 98.75 103 TRP A O 1
ATOM 840 N N . GLU A 1 104 ? 13.539 7.477 -0.802 1 98.19 104 GLU A N 1
ATOM 841 C CA . GLU A 1 104 ? 14.977 7.305 -0.999 1 98.19 104 GLU A CA 1
ATOM 842 C C . GLU A 1 104 ? 15.664 6.887 0.297 1 98.19 104 GLU A C 1
ATOM 844 O O . GLU A 1 104 ? 16.719 6.25 0.268 1 98.19 104 GLU A O 1
ATOM 849 N N . GLY A 1 105 ? 15.023 7.262 1.366 1 98.62 105 GLY A N 1
ATOM 850 C CA . GLY A 1 105 ? 15.523 6.836 2.662 1 98.62 105 GLY A CA 1
ATOM 851 C C . GLY A 1 105 ? 15.094 5.434 3.043 1 98.62 105 GLY A C 1
ATOM 852 O O . GLY A 1 105 ? 15.398 4.961 4.137 1 98.62 105 GLY A O 1
ATOM 853 N N . GLY A 1 106 ? 14.305 4.781 2.219 1 98.56 106 GLY A N 1
ATOM 854 C CA . GLY A 1 106 ? 13.922 3.4 2.459 1 98.56 106 GLY A CA 1
ATOM 855 C C . GLY A 1 106 ? 12.539 3.264 3.068 1 98.56 106 GLY A C 1
ATOM 856 O O . GLY A 1 106 ? 12.133 2.17 3.471 1 98.56 106 GLY A O 1
ATOM 857 N N . VAL A 1 107 ? 11.805 4.332 3.191 1 98.88 107 VAL A N 1
ATOM 858 C CA . VAL A 1 107 ? 10.43 4.254 3.678 1 98.88 107 VAL A CA 1
ATOM 859 C C . VAL A 1 107 ? 9.523 3.699 2.58 1 98.88 107 VAL A C 1
ATOM 861 O O . VAL A 1 107 ? 9.57 4.156 1.437 1 98.88 107 VAL A O 1
ATOM 864 N N . VAL A 1 108 ? 8.734 2.764 2.898 1 98.81 108 VAL A N 1
ATOM 865 C CA . VAL A 1 108 ? 7.805 2.17 1.945 1 98.81 108 VAL A CA 1
ATOM 866 C C . VAL A 1 108 ? 6.379 2.611 2.273 1 98.81 108 VAL A C 1
ATOM 868 O O . VAL A 1 108 ? 5.566 2.816 1.37 1 98.81 108 VAL A O 1
ATOM 871 N N . SER A 1 109 ? 6.137 2.77 3.566 1 98.75 109 SER A N 1
ATOM 872 C CA . SER A 1 109 ? 4.828 3.227 4.027 1 98.75 109 SER A CA 1
ATOM 873 C C . SER A 1 109 ? 4.957 4.133 5.246 1 98.75 109 SER A C 1
ATOM 875 O O . SER A 1 109 ? 5.965 4.094 5.953 1 98.75 109 SER A O 1
ATOM 877 N N . TYR A 1 110 ? 3.982 4.93 5.504 1 98.75 110 TYR A N 1
ATOM 878 C CA . TYR A 1 110 ? 3.924 5.66 6.766 1 98.75 110 TYR A CA 1
ATOM 879 C C . TYR A 1 110 ? 2.48 5.93 7.172 1 98.75 110 TYR A C 1
ATOM 881 O O . TYR A 1 110 ? 1.567 5.824 6.352 1 98.75 110 TYR A O 1
ATOM 889 N N . GLU A 1 111 ? 2.338 6.18 8.422 1 98.75 111 GLU A N 1
ATOM 890 C CA . GLU A 1 111 ? 1.007 6.379 8.984 1 98.75 111 GLU A CA 1
ATOM 891 C C . GLU A 1 111 ? 0.97 7.609 9.891 1 98.75 111 GLU A C 1
ATOM 893 O O . GLU A 1 111 ? 1.905 7.852 10.656 1 98.75 111 GLU A O 1
ATOM 898 N N . VAL A 1 112 ? -0.047 8.352 9.688 1 98.81 112 VAL A N 1
ATOM 899 C CA . VAL A 1 112 ? -0.362 9.445 10.602 1 98.81 112 VAL A CA 1
ATOM 900 C C . VAL A 1 112 ? -1.521 9.031 11.508 1 98.81 112 VAL A C 1
ATOM 902 O O . VAL A 1 112 ? -2.619 8.742 11.031 1 98.81 112 VAL A O 1
ATOM 905 N N . ASP A 1 113 ? -1.279 8.883 12.742 1 98.75 113 ASP A N 1
ATOM 906 C CA . ASP A 1 113 ? -2.305 8.75 13.773 1 98.75 113 ASP A CA 1
ATOM 907 C C . ASP A 1 113 ? -2.768 10.117 14.266 1 98.75 113 ASP A C 1
ATOM 909 O O . ASP A 1 113 ? -2.076 10.766 15.062 1 98.75 113 ASP A O 1
ATOM 913 N N . PHE A 1 114 ? -3.871 10.547 13.828 1 98.62 114 PHE A N 1
ATOM 914 C CA . PHE A 1 114 ? -4.32 11.898 14.109 1 98.62 114 PHE A CA 1
ATOM 915 C C . PHE A 1 114 ? -4.785 12.023 15.562 1 98.62 114 PHE A C 1
ATOM 917 O O . PHE A 1 114 ? -4.789 13.117 16.125 1 98.62 114 PHE A O 1
ATOM 924 N N . VAL A 1 115 ? -5.285 10.977 16.125 1 97.88 115 VAL A N 1
ATOM 925 C CA . VAL A 1 115 ? -5.797 10.977 17.5 1 97.88 115 VAL A CA 1
ATOM 926 C C . VAL A 1 115 ? -4.645 11.188 18.469 1 97.88 115 VAL A C 1
ATOM 928 O O . VAL A 1 115 ? -4.711 12.062 19.344 1 97.88 115 VAL A O 1
ATOM 931 N N . ASN A 1 116 ? -3.559 10.453 18.266 1 98.25 116 ASN A N 1
ATOM 932 C CA . ASN A 1 116 ? -2.424 10.516 19.172 1 98.25 116 ASN A CA 1
ATOM 933 C C . ASN A 1 116 ? -1.336 11.453 18.656 1 98.25 116 ASN A C 1
ATOM 935 O O . ASN A 1 116 ? -0.31 11.641 19.312 1 98.25 116 ASN A O 1
ATOM 939 N N . ARG A 1 117 ? -1.484 12.016 17.469 1 98.56 117 ARG A N 1
ATOM 940 C CA . ARG A 1 117 ? -0.608 13.016 16.859 1 98.56 117 ARG A CA 1
ATOM 941 C C . ARG A 1 117 ? 0.805 12.469 16.688 1 98.56 117 ARG A C 1
ATOM 943 O O . ARG A 1 117 ? 1.776 13.102 17.094 1 98.56 117 ARG A O 1
ATOM 950 N N . VAL A 1 118 ? 0.872 11.383 16 1 98.75 118 VAL A N 1
ATOM 951 C CA . VAL A 1 118 ? 2.15 10.727 15.758 1 98.75 118 VAL A CA 1
ATOM 952 C C . VAL A 1 118 ? 2.225 10.258 14.305 1 98.75 118 VAL A C 1
ATOM 954 O O . VAL A 1 118 ? 1.242 9.742 13.758 1 98.75 118 VAL A O 1
ATOM 957 N N . CYS A 1 119 ? 3.328 10.523 13.664 1 98.81 119 CYS A N 1
ATOM 958 C CA . CYS A 1 119 ? 3.674 9.953 12.359 1 98.81 119 CYS A CA 1
ATOM 959 C C . CYS A 1 119 ? 4.688 8.828 12.508 1 98.81 119 CYS A C 1
ATOM 961 O O . CYS A 1 119 ? 5.68 8.969 13.227 1 98.81 119 CYS A O 1
ATOM 963 N N . THR A 1 120 ? 4.473 7.73 11.922 1 98.88 120 THR A N 1
ATOM 964 C CA . THR A 1 120 ? 5.406 6.609 11.914 1 98.88 120 THR A CA 1
ATOM 965 C C . THR A 1 120 ? 5.785 6.234 10.484 1 98.88 120 THR A C 1
ATOM 967 O O . THR A 1 120 ? 4.914 5.992 9.641 1 98.88 120 THR A O 1
ATOM 970 N N . TYR A 1 121 ? 7.027 6.148 10.211 1 98.94 121 TYR A N 1
ATOM 971 C CA . TYR A 1 121 ? 7.602 5.836 8.906 1 98.94 121 TYR A CA 1
ATOM 972 C C . TYR A 1 121 ? 8.227 4.449 8.906 1 98.94 121 TYR A C 1
ATOM 974 O O . TYR A 1 121 ? 9.133 4.168 9.695 1 98.94 121 TYR A O 1
ATOM 982 N N . TYR A 1 122 ? 7.812 3.637 7.988 1 98.88 122 TYR A N 1
ATOM 983 C CA . TYR A 1 122 ? 8.203 2.232 8.016 1 98.88 122 TYR A CA 1
ATOM 984 C C . TYR A 1 122 ? 9.031 1.874 6.785 1 98.88 122 TYR A C 1
ATOM 986 O O . TYR A 1 122 ? 8.742 2.324 5.676 1 98.88 122 TYR A O 1
ATOM 994 N N . GLY A 1 123 ? 10.008 1.068 7.004 1 98.5 123 GLY A N 1
ATOM 995 C CA . GLY A 1 123 ? 10.609 0.349 5.891 1 98.5 123 GLY A CA 1
ATOM 996 C C . GLY A 1 123 ? 9.711 -0.745 5.336 1 98.5 123 GLY A C 1
ATOM 997 O O . GLY A 1 123 ? 8.555 -0.87 5.738 1 98.5 123 GLY A O 1
ATOM 998 N N . ALA A 1 124 ? 10.227 -1.531 4.465 1 96.81 124 ALA A N 1
ATOM 999 C CA . ALA A 1 124 ? 9.438 -2.496 3.699 1 96.81 124 ALA A CA 1
ATOM 1000 C C . ALA A 1 124 ? 8.867 -3.584 4.605 1 96.81 124 ALA A C 1
ATOM 1002 O O . ALA A 1 124 ? 7.734 -4.023 4.418 1 96.81 124 ALA A O 1
ATOM 1003 N N . ASP A 1 125 ? 9.633 -4.02 5.652 1 93.88 125 ASP A N 1
ATOM 1004 C CA . ASP A 1 125 ? 9.203 -5.105 6.523 1 93.88 125 ASP A CA 1
ATOM 1005 C C . ASP A 1 125 ? 8.523 -4.566 7.777 1 93.88 125 ASP A C 1
ATOM 1007 O O . ASP A 1 125 ? 8.156 -5.332 8.672 1 93.88 125 ASP A O 1
ATOM 1011 N N . GLU A 1 126 ? 8.531 -3.299 7.863 1 94.56 126 GLU A N 1
ATOM 1012 C CA . GLU A 1 126 ? 7.941 -2.568 8.977 1 94.56 126 GLU A CA 1
ATOM 1013 C C . GLU A 1 126 ? 8.617 -2.93 10.297 1 94.56 126 GLU A C 1
ATOM 1015 O O . GLU A 1 126 ? 8.047 -2.732 11.375 1 94.56 126 GLU A O 1
ATOM 1020 N N . LYS A 1 127 ? 9.797 -3.562 10.211 1 95.44 127 LYS A N 1
ATOM 1021 C CA . LYS A 1 127 ? 10.602 -3.826 11.398 1 95.44 127 LYS A CA 1
ATOM 1022 C C . LYS A 1 127 ? 11.406 -2.596 11.805 1 95.44 127 LYS A C 1
ATOM 1024 O O . LYS A 1 127 ? 11.602 -2.336 12.992 1 95.44 127 LYS A O 1
ATOM 1029 N N . GLU A 1 128 ? 11.969 -1.955 10.82 1 97.5 128 GLU A N 1
ATOM 1030 C CA . GLU A 1 128 ? 12.617 -0.665 11.031 1 97.5 128 GLU A CA 1
ATOM 1031 C C . GLU A 1 128 ? 11.648 0.488 10.781 1 97.5 128 GLU A C 1
ATOM 1033 O O . GLU A 1 128 ? 10.922 0.49 9.789 1 97.5 128 GLU A O 1
ATOM 1038 N N . PHE A 1 129 ? 11.688 1.413 11.727 1 98.69 129 PHE A N 1
ATOM 1039 C CA . PHE A 1 129 ? 10.766 2.539 11.609 1 98.69 129 PHE A CA 1
ATOM 1040 C C . PHE A 1 129 ? 11.289 3.746 12.375 1 98.69 129 PHE A C 1
ATOM 1042 O O . PHE A 1 129 ? 12.242 3.633 13.148 1 98.69 129 PHE A O 1
ATOM 1049 N N . TYR A 1 130 ? 10.781 4.922 12.047 1 98.81 130 TYR A N 1
ATOM 1050 C CA . TYR A 1 130 ? 10.984 6.18 12.758 1 98.81 130 TYR A CA 1
ATOM 1051 C C . TYR A 1 130 ? 9.656 6.809 13.148 1 98.81 130 TYR A C 1
ATOM 1053 O O . TYR A 1 130 ? 8.727 6.863 12.344 1 98.81 130 TYR A O 1
ATOM 1061 N N . GLU A 1 131 ? 9.586 7.18 14.375 1 98.69 131 GLU A N 1
ATOM 1062 C CA . GLU A 1 131 ? 8.367 7.777 14.906 1 98.69 131 GLU A CA 1
ATOM 1063 C C . GLU A 1 131 ? 8.625 9.195 15.422 1 98.69 131 GLU A C 1
ATOM 1065 O O . GLU A 1 131 ? 9.648 9.445 16.062 1 98.69 131 GLU A O 1
ATOM 1070 N N . GLU A 1 132 ? 7.688 10.094 15.117 1 98.25 132 GLU A N 1
ATOM 1071 C CA . GLU A 1 132 ? 7.781 11.438 15.68 1 98.25 132 GLU A CA 1
ATOM 1072 C C . GLU A 1 132 ? 6.395 12.008 15.984 1 98.25 132 GLU A C 1
ATOM 1074 O O . GLU A 1 132 ? 5.477 11.867 15.172 1 98.25 132 GLU A O 1
ATOM 1079 N N . TYR A 1 133 ? 6.34 12.711 17.062 1 98.06 133 TYR A N 1
ATOM 1080 C CA . TYR A 1 133 ? 5.113 13.383 17.469 1 98.06 133 TYR A CA 1
ATOM 1081 C C . TYR A 1 133 ? 5.062 14.805 16.938 1 98.06 133 TYR A C 1
ATOM 1083 O O . TYR A 1 133 ? 6.094 15.469 16.812 1 98.06 133 TYR A O 1
ATOM 1091 N N . TYR A 1 134 ? 3.949 15.266 16.516 1 97.38 134 TYR A N 1
ATOM 1092 C CA . TYR A 1 134 ? 3.783 16.641 16.078 1 97.38 134 TYR A CA 1
ATOM 1093 C C . TYR A 1 134 ? 2.891 17.422 17.047 1 97.38 134 TYR A C 1
ATOM 1095 O O . TYR A 1 134 ? 2.152 16.812 17.828 1 97.38 134 TYR A O 1
ATOM 1103 N N . SER A 1 135 ? 2.916 18.688 17.016 1 94.94 135 SER A N 1
ATOM 1104 C CA . SER A 1 135 ? 2.314 19.562 18.016 1 94.94 135 SER A CA 1
ATOM 1105 C C . SER A 1 135 ? 0.805 19.672 17.828 1 94.94 135 SER A C 1
ATOM 1107 O O . SER A 1 135 ? 0.316 19.656 16.688 1 94.94 135 SER A O 1
ATOM 1109 N N . HIS A 1 136 ? 0.176 19.75 18.891 1 95.5 136 HIS A N 1
ATOM 1110 C CA . HIS A 1 136 ? -1.216 20.188 18.859 1 95.5 136 HIS A CA 1
ATOM 1111 C C . HIS A 1 136 ? -1.332 21.641 18.438 1 95.5 136 HIS A C 1
ATOM 1113 O O . HIS A 1 136 ? -0.505 22.484 18.812 1 95.5 136 HIS A O 1
ATOM 1119 N N . VAL A 1 137 ? -2.312 21.922 17.609 1 94.94 137 VAL A N 1
ATOM 1120 C CA . VAL A 1 137 ? -2.613 23.312 17.266 1 94.94 137 VAL A CA 1
ATOM 1121 C C . VAL A 1 137 ? -4.094 23.594 17.5 1 94.94 137 VAL A C 1
ATOM 1123 O O . VAL A 1 137 ? -4.926 22.688 17.438 1 94.94 137 VAL A O 1
ATOM 1126 N N . ASP A 1 138 ? -4.461 24.844 17.859 1 90.19 138 ASP A N 1
ATOM 1127 C CA . ASP A 1 138 ? -5.848 25.266 18.016 1 90.19 138 ASP A CA 1
ATOM 1128 C C . ASP A 1 138 ? -6.34 25.969 16.734 1 90.19 138 ASP A C 1
ATOM 1130 O O . ASP A 1 138 ? -5.766 26.969 16.312 1 90.19 138 ASP A O 1
ATOM 1134 N N . ILE A 1 139 ? -7.273 25.375 16.062 1 87.69 139 ILE A N 1
ATOM 1135 C CA . ILE A 1 139 ? -7.75 25.984 14.812 1 87.69 139 ILE A CA 1
ATOM 1136 C C . ILE A 1 139 ? -9.141 26.578 15.031 1 87.69 139 ILE A C 1
ATOM 1138 O O . ILE A 1 139 ? -10.086 25.859 15.367 1 87.69 139 ILE A O 1
ATOM 1142 N N . ASN A 1 140 ? -9.414 27.609 15.852 1 72.62 140 ASN A N 1
ATOM 1143 C CA . ASN A 1 140 ? -10.672 28.266 16.203 1 72.62 140 ASN A CA 1
ATOM 1144 C C . ASN A 1 140 ? -11.5 28.594 14.969 1 72.62 140 ASN A C 1
ATOM 1146 O O . ASN A 1 140 ? -11.031 29.281 14.062 1 72.62 140 ASN A O 1
ATOM 1150 N N . THR A 1 141 ? -12.172 27.75 14.32 1 58.09 141 THR A N 1
ATOM 1151 C CA . THR A 1 141 ? -13.047 28.094 13.203 1 58.09 141 THR A CA 1
ATOM 1152 C C . THR A 1 141 ? -14.156 29.031 13.656 1 58.09 141 THR A C 1
ATOM 1154 O O . THR A 1 141 ? -15.25 28.578 14.008 1 58.09 141 THR A O 1
ATOM 1157 N N . THR A 1 142 ? -14.141 29.75 14.672 1 48.06 142 THR A N 1
ATOM 1158 C CA . THR A 1 142 ? -15.258 30.656 14.93 1 48.06 142 THR A CA 1
ATOM 1159 C C . THR A 1 142 ? -15.461 31.609 13.758 1 48.06 142 THR A C 1
ATOM 1161 O O . THR A 1 142 ? -14.789 32.656 13.664 1 48.06 142 THR A O 1
ATOM 1164 N N . GLN A 1 143 ? -15.203 31.531 12.547 1 43.09 143 GLN A N 1
ATOM 1165 C CA . GLN A 1 143 ? -15.688 32.625 11.711 1 43.09 143 GLN A CA 1
ATOM 1166 C C . GLN A 1 143 ? -17.172 32.875 11.945 1 43.09 143 GLN A C 1
ATOM 1168 O O . GLN A 1 143 ? -17.938 31.938 12.18 1 43.09 143 GLN A O 1
ATOM 1173 N N . ASN A 1 144 ? -17.656 34.156 12.062 1 37.69 144 ASN A N 1
ATOM 1174 C CA . ASN A 1 144 ? -18.891 34.938 12.141 1 37.69 144 ASN A CA 1
ATOM 1175 C C . ASN A 1 144 ? -19.938 34.438 11.141 1 37.69 144 ASN A C 1
ATOM 1177 O O . ASN A 1 144 ? -19.672 34.406 9.938 1 37.69 144 ASN A O 1
ATOM 1181 N N . GLU A 1 145 ? -21.047 33.656 11.453 1 29.83 145 GLU A N 1
ATOM 1182 C CA . GLU A 1 145 ? -22.297 33.938 10.766 1 29.83 145 GLU A CA 1
ATOM 1183 C C . GLU A 1 145 ? -22.594 35.438 10.758 1 29.83 145 GLU A C 1
ATOM 1185 O O . GLU A 1 145 ? -22.359 36.125 11.742 1 29.83 145 GLU A O 1
ATOM 1190 N N . MET B 1 1 ? 24 -12.406 -11.023 1 87.38 1 MET B N 1
ATOM 1191 C CA . MET B 1 1 ? 22.688 -12.047 -11.539 1 87.38 1 MET B CA 1
ATOM 1192 C C . MET B 1 1 ? 21.953 -11.148 -10.547 1 87.38 1 MET B C 1
ATOM 1194 O O . MET B 1 1 ? 21.969 -11.398 -9.344 1 87.38 1 MET B O 1
ATOM 1198 N N . SER B 1 2 ? 21.344 -10.117 -11.086 1 94.31 2 SER B N 1
ATOM 1199 C CA . SER B 1 2 ? 20.625 -9.227 -10.188 1 94.31 2 SER B CA 1
ATOM 1200 C C . SER B 1 2 ? 19.328 -9.875 -9.703 1 94.31 2 SER B C 1
ATOM 1202 O O . SER B 1 2 ? 18.828 -10.828 -10.305 1 94.31 2 SER B O 1
ATOM 1204 N N . VAL B 1 3 ? 18.875 -9.43 -8.555 1 95.5 3 VAL B N 1
ATOM 1205 C CA . VAL B 1 3 ? 17.625 -9.953 -8 1 95.5 3 VAL B CA 1
ATOM 1206 C C . VAL B 1 3 ? 16.5 -9.773 -9.008 1 95.5 3 VAL B C 1
ATOM 1208 O O . VAL B 1 3 ? 15.656 -10.656 -9.18 1 95.5 3 VAL B O 1
ATOM 1211 N N . ILE B 1 4 ? 16.438 -8.742 -9.75 1 97.69 4 ILE B N 1
ATOM 1212 C CA . ILE B 1 4 ? 15.391 -8.461 -10.734 1 97.69 4 ILE B CA 1
ATOM 1213 C C . ILE B 1 4 ? 15.508 -9.438 -11.906 1 97.69 4 ILE B C 1
ATOM 1215 O O . ILE B 1 4 ? 14.5 -9.969 -12.383 1 97.69 4 ILE B O 1
ATOM 1219 N N . GLU B 1 5 ? 16.719 -9.625 -12.336 1 97.19 5 GLU B N 1
ATOM 1220 C CA . GLU B 1 5 ? 16.938 -10.609 -13.391 1 97.19 5 GLU B CA 1
ATOM 1221 C C . GLU B 1 5 ? 16.453 -11.992 -12.969 1 97.19 5 GLU B C 1
ATOM 1223 O O . GLU B 1 5 ? 15.852 -12.719 -13.766 1 97.19 5 GLU B O 1
ATOM 1228 N N . ASN B 1 6 ? 16.781 -12.281 -11.742 1 97.06 6 ASN B N 1
ATOM 1229 C CA . ASN B 1 6 ? 16.375 -13.578 -11.219 1 97.06 6 ASN B CA 1
ATOM 1230 C C . ASN B 1 6 ? 14.859 -13.711 -11.18 1 97.06 6 ASN B C 1
ATOM 1232 O O . ASN B 1 6 ? 14.312 -14.766 -11.523 1 97.06 6 ASN B O 1
ATOM 1236 N N . ILE B 1 7 ? 14.117 -12.734 -10.766 1 97.88 7 ILE B N 1
ATOM 1237 C CA . ILE B 1 7 ? 12.656 -12.727 -10.734 1 97.88 7 ILE B CA 1
ATOM 1238 C C . ILE B 1 7 ? 12.117 -12.875 -12.156 1 97.88 7 ILE B C 1
ATOM 1240 O O . ILE B 1 7 ? 11.203 -13.664 -12.398 1 97.88 7 ILE B O 1
ATOM 1244 N N . ASN B 1 8 ? 12.695 -12.164 -13.078 1 97.62 8 ASN B N 1
ATOM 1245 C CA . ASN B 1 8 ? 12.25 -12.234 -14.469 1 97.62 8 ASN B CA 1
ATOM 1246 C C . ASN B 1 8 ? 12.422 -13.641 -15.039 1 97.62 8 ASN B C 1
ATOM 1248 O O . ASN B 1 8 ? 11.562 -14.133 -15.773 1 97.62 8 ASN B O 1
ATOM 1252 N N . LYS B 1 9 ? 13.531 -14.227 -14.727 1 97.25 9 LYS B N 1
ATOM 1253 C CA . LYS B 1 9 ? 13.766 -15.594 -15.172 1 97.25 9 LYS B CA 1
ATOM 1254 C C . LYS B 1 9 ? 12.719 -16.547 -14.602 1 97.25 9 LYS B C 1
ATOM 1256 O O . LYS B 1 9 ? 12.273 -17.469 -15.289 1 97.25 9 LYS B O 1
ATOM 1261 N N . ALA B 1 10 ? 12.391 -16.297 -13.367 1 97.5 10 ALA B N 1
ATOM 1262 C CA . ALA B 1 10 ? 11.359 -17.125 -12.742 1 97.5 10 ALA B CA 1
ATOM 1263 C C . ALA B 1 10 ? 10.023 -16.984 -13.469 1 97.5 10 ALA B C 1
ATOM 1265 O O . ALA B 1 10 ? 9.328 -17.984 -13.695 1 97.5 10 ALA B O 1
ATOM 1266 N N . PHE B 1 11 ? 9.703 -15.828 -13.828 1 97.06 11 PHE B N 1
ATOM 1267 C CA . PHE B 1 11 ? 8.469 -15.602 -14.578 1 97.06 11 PHE B CA 1
ATOM 1268 C C . PHE B 1 11 ? 8.516 -16.312 -15.922 1 97.06 11 PHE B C 1
ATOM 1270 O O . PHE B 1 11 ? 7.539 -16.938 -16.344 1 97.06 11 PHE B O 1
ATOM 1277 N N . GLN B 1 12 ? 9.625 -16.172 -16.625 1 97.12 12 GLN B N 1
ATOM 1278 C CA . GLN B 1 12 ? 9.773 -16.812 -17.938 1 97.12 12 GLN B CA 1
ATOM 1279 C C . GLN B 1 12 ? 9.633 -18.328 -17.828 1 97.12 12 GLN B C 1
ATOM 1281 O O . GLN B 1 12 ? 8.992 -18.969 -18.656 1 97.12 12 GLN B O 1
ATOM 1286 N N . LEU B 1 13 ? 10.289 -18.828 -16.8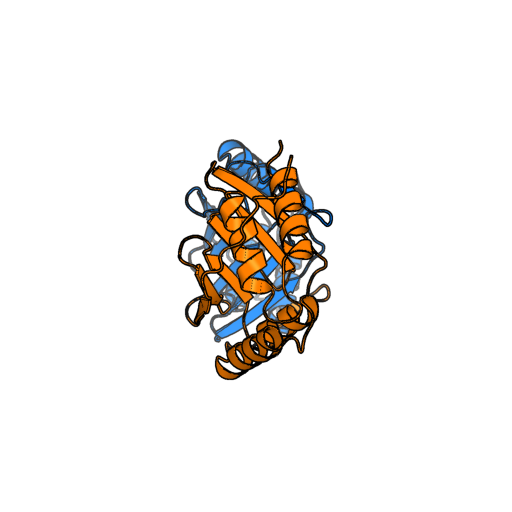12 1 96.94 13 LEU B N 1
ATOM 1287 C CA . LEU B 1 13 ? 10.18 -20.266 -16.594 1 96.94 13 LEU B CA 1
ATOM 1288 C C . LEU B 1 13 ? 8.734 -20.656 -16.328 1 96.94 13 LEU B C 1
ATOM 1290 O O . LEU B 1 13 ? 8.234 -21.625 -16.906 1 96.94 13 LEU B O 1
ATOM 1294 N N . ALA B 1 14 ? 8.023 -19.953 -15.469 1 96.44 14 ALA B N 1
ATOM 1295 C CA . ALA B 1 14 ? 6.625 -20.234 -15.172 1 96.44 14 ALA B CA 1
ATOM 1296 C C . ALA B 1 14 ? 5.777 -20.203 -16.438 1 96.44 14 ALA B C 1
ATOM 1298 O O . ALA B 1 14 ? 4.91 -21.047 -16.641 1 96.44 14 ALA B O 1
ATOM 1299 N N . PHE B 1 15 ? 6 -19.234 -17.219 1 94.56 15 PHE B N 1
ATOM 1300 C CA . PHE B 1 15 ? 5.254 -19.094 -18.469 1 94.56 15 PHE B CA 1
ATOM 1301 C C . PHE B 1 15 ? 5.441 -20.328 -19.359 1 94.56 15 PHE B C 1
ATOM 1303 O O . PHE B 1 15 ? 4.496 -20.781 -20 1 94.56 15 PHE B O 1
ATOM 1310 N N . LYS B 1 16 ? 6.574 -20.859 -19.344 1 95.31 16 LYS B N 1
ATOM 1311 C CA . LYS B 1 16 ? 6.906 -22 -20.203 1 95.31 16 LYS B CA 1
ATOM 1312 C C . LYS B 1 16 ? 6.281 -23.281 -19.672 1 95.31 16 LYS B C 1
ATOM 1314 O O . LYS B 1 16 ? 5.832 -24.125 -20.453 1 95.31 16 LYS B O 1
ATOM 1319 N N . ILE B 1 17 ? 6.168 -23.438 -18.422 1 95.62 17 ILE B N 1
ATOM 1320 C CA . ILE B 1 17 ? 5.891 -24.766 -17.891 1 95.62 17 ILE B CA 1
ATOM 1321 C C . ILE B 1 17 ? 4.465 -24.812 -17.359 1 95.62 17 ILE B C 1
ATOM 1323 O O . ILE B 1 17 ? 3.957 -25.891 -17.031 1 95.62 17 ILE B O 1
ATOM 1327 N N . SER B 1 18 ? 3.871 -23.672 -17.141 1 93.62 18 SER B N 1
ATOM 1328 C CA . SER B 1 18 ? 2.541 -23.625 -16.547 1 93.62 18 SER B CA 1
ATOM 1329 C C . SER B 1 18 ? 1.497 -24.234 -17.469 1 93.62 18 SER B C 1
ATOM 1331 O O . SER B 1 18 ? 1.55 -24.047 -18.688 1 93.62 18 SER B O 1
ATOM 1333 N N . PRO B 1 19 ? 0.61 -25.031 -16.953 1 94 19 PRO B N 1
ATOM 1334 C CA . PRO B 1 19 ? -0.57 -25.406 -17.734 1 94 19 PRO B CA 1
ATOM 1335 C C . PRO B 1 19 ? -1.464 -24.219 -18.062 1 94 19 PRO B C 1
ATOM 1337 O O . PRO B 1 19 ? -1.269 -23.125 -17.516 1 94 19 PRO B O 1
ATOM 1340 N N . LYS B 1 20 ? -2.418 -24.484 -18.891 1 89.75 20 LYS B N 1
ATOM 1341 C CA . LYS B 1 20 ? -3.318 -23.406 -19.297 1 89.75 20 LYS B CA 1
ATOM 1342 C C . LYS B 1 20 ? -4.188 -22.953 -18.125 1 89.75 20 LYS B C 1
ATOM 1344 O O . LYS B 1 20 ? -4.434 -21.766 -17.938 1 89.75 20 LYS B O 1
ATOM 1349 N N . VAL B 1 21 ? -4.703 -23.891 -17.438 1 91.81 21 VAL B N 1
ATOM 1350 C CA . VAL B 1 21 ? -5.527 -23.641 -16.266 1 91.81 21 VAL B CA 1
ATOM 1351 C C . VAL B 1 21 ? -4.793 -24.094 -15.008 1 91.81 21 VAL B C 1
ATOM 1353 O O . VAL B 1 21 ? -4.176 -25.172 -14.992 1 91.81 21 VAL B O 1
ATOM 1356 N N . GLY B 1 22 ? -4.898 -23.188 -13.953 1 91.44 22 GLY B N 1
ATOM 1357 C CA . GLY B 1 22 ? -4.191 -23.516 -12.727 1 91.44 22 GLY B CA 1
ATOM 1358 C C . GLY B 1 22 ? -2.73 -23.094 -12.758 1 91.44 22 GLY B C 1
ATOM 1359 O O . GLY B 1 22 ? -1.856 -23.859 -12.328 1 91.44 22 GLY B O 1
ATOM 1360 N N . LYS B 1 23 ? -2.393 -22 -13.289 1 93.31 23 LYS B N 1
ATOM 1361 C CA . LYS B 1 23 ? -1.024 -21.562 -13.539 1 93.31 23 LYS B CA 1
ATOM 1362 C C . LYS B 1 23 ? -0.354 -21.078 -12.25 1 93.31 23 LYS B C 1
ATOM 1364 O O . LYS B 1 23 ? 0.872 -21.125 -12.133 1 93.31 23 LYS B O 1
ATOM 1369 N N . PHE B 1 24 ? -1.161 -20.766 -11.242 1 96 24 PHE B N 1
ATOM 1370 C CA . PHE B 1 24 ? -0.63 -20.031 -10.102 1 96 24 PHE B CA 1
ATOM 1371 C C . PHE B 1 24 ? 0.358 -20.891 -9.312 1 96 24 PHE B C 1
ATOM 1373 O O . PHE B 1 24 ? 1.453 -20.422 -8.984 1 96 24 PHE B O 1
ATOM 1380 N N . PRO B 1 25 ? 0.049 -22.141 -9.031 1 96.94 25 PRO B N 1
ATOM 1381 C CA . PRO B 1 25 ? 1.014 -22.938 -8.258 1 96.94 25 PRO B CA 1
ATOM 1382 C C . PRO B 1 25 ? 2.363 -23.062 -8.961 1 96.94 25 PRO B C 1
ATOM 1384 O O . PRO B 1 25 ? 3.4 -23.156 -8.305 1 96.94 25 PRO B O 1
ATOM 1387 N N . TYR B 1 26 ? 2.365 -23.062 -10.258 1 96.62 26 TYR B N 1
ATOM 1388 C CA . TYR B 1 26 ? 3.615 -23.141 -11.008 1 96.62 26 TYR B CA 1
ATOM 1389 C C . TYR B 1 26 ? 4.391 -21.828 -10.914 1 96.62 26 TYR B C 1
ATOM 1391 O O . TYR B 1 26 ? 5.609 -21.828 -10.719 1 96.62 26 TYR B O 1
ATOM 1399 N N . LEU B 1 27 ? 3.672 -20.75 -11.078 1 97.12 27 LEU B N 1
ATOM 1400 C CA . LEU B 1 27 ? 4.297 -19.453 -10.875 1 97.12 27 LEU B CA 1
ATOM 1401 C C . LEU B 1 27 ? 4.875 -19.344 -9.469 1 97.12 27 LEU B C 1
ATOM 1403 O O . LEU B 1 27 ? 6.031 -18.938 -9.297 1 97.12 27 LEU B O 1
ATOM 1407 N N . ALA B 1 28 ? 4.062 -19.688 -8.484 1 98.25 28 ALA B N 1
ATOM 1408 C CA . ALA B 1 28 ? 4.48 -19.609 -7.09 1 98.25 28 ALA B CA 1
ATOM 1409 C C . ALA B 1 28 ? 5.734 -20.438 -6.844 1 98.25 28 ALA B C 1
ATOM 1411 O O . ALA B 1 28 ? 6.66 -20 -6.164 1 98.25 28 ALA B O 1
ATOM 1412 N N . GLU B 1 29 ? 5.738 -21.609 -7.414 1 98 29 GLU B N 1
ATOM 1413 C CA . GLU B 1 29 ? 6.871 -22.5 -7.188 1 98 29 GLU B CA 1
ATOM 1414 C C . GLU B 1 29 ? 8.141 -21.953 -7.84 1 98 29 GLU B C 1
ATOM 1416 O O . GLU B 1 29 ? 9.227 -22.031 -7.254 1 98 29 GLU B O 1
ATOM 1421 N N . THR B 1 30 ? 8.023 -21.453 -9.062 1 97.94 30 THR B N 1
ATOM 1422 C CA . THR B 1 30 ? 9.195 -20.906 -9.734 1 97.94 30 THR B CA 1
ATOM 1423 C C . THR B 1 30 ? 9.75 -19.719 -8.961 1 97.94 30 THR B C 1
ATOM 1425 O O . THR B 1 30 ? 10.969 -19.562 -8.836 1 97.94 30 THR B O 1
ATOM 1428 N N . LEU B 1 31 ? 8.883 -18.891 -8.438 1 98.25 31 LEU B N 1
ATOM 1429 C CA . LEU B 1 31 ? 9.32 -17.75 -7.629 1 98.25 31 LEU B CA 1
ATOM 1430 C C . LEU B 1 31 ? 9.977 -18.234 -6.336 1 98.25 31 LEU B C 1
ATOM 1432 O O . LEU B 1 31 ? 11.016 -17.703 -5.93 1 98.25 31 LEU B O 1
ATOM 1436 N N . ARG B 1 32 ? 9.375 -19.188 -5.715 1 98.12 32 ARG B N 1
ATOM 1437 C CA . ARG B 1 32 ? 9.953 -19.75 -4.496 1 98.12 32 ARG B CA 1
ATOM 1438 C C . ARG B 1 32 ? 11.359 -20.266 -4.746 1 98.12 32 ARG B C 1
ATOM 1440 O O . ARG B 1 32 ? 12.281 -19.984 -3.975 1 98.12 32 ARG B O 1
ATOM 1447 N N . ARG B 1 33 ? 11.547 -20.984 -5.781 1 97.06 33 ARG B N 1
ATOM 1448 C CA . ARG B 1 33 ? 12.852 -21.562 -6.113 1 97.06 33 ARG B CA 1
ATOM 1449 C C . ARG B 1 33 ? 13.859 -20.469 -6.445 1 97.06 33 ARG B C 1
ATOM 1451 O O . ARG B 1 33 ? 15.062 -20.641 -6.223 1 97.06 33 ARG B O 1
ATOM 1458 N N . ALA B 1 34 ? 13.336 -19.406 -6.988 1 97 34 ALA B N 1
ATOM 1459 C CA . ALA B 1 34 ? 14.195 -18.266 -7.301 1 97 34 ALA B CA 1
ATOM 1460 C C . ALA B 1 34 ? 14.578 -17.5 -6.035 1 97 34 ALA B C 1
ATOM 1462 O O . ALA B 1 34 ? 15.273 -16.5 -6.102 1 97 34 ALA B O 1
ATOM 1463 N N . GLY B 1 35 ? 14.094 -17.906 -4.887 1 97.44 35 GLY B N 1
ATOM 1464 C CA . GLY B 1 35 ? 14.508 -17.312 -3.623 1 97.44 35 GLY B CA 1
ATOM 1465 C C . GLY B 1 35 ? 13.523 -16.281 -3.1 1 97.44 35 GLY B C 1
ATOM 1466 O O . GLY B 1 35 ? 13.836 -15.539 -2.168 1 97.44 35 GLY B O 1
ATOM 1467 N N . ILE B 1 36 ? 12.383 -16.188 -3.736 1 98.62 36 ILE B N 1
ATOM 1468 C CA . ILE B 1 36 ? 11.359 -15.289 -3.236 1 98.62 36 ILE B CA 1
ATOM 1469 C C . ILE B 1 36 ? 10.602 -15.945 -2.084 1 98.62 36 ILE B C 1
ATOM 1471 O O . ILE B 1 36 ? 10.016 -17.016 -2.25 1 98.62 36 ILE B O 1
ATOM 1475 N N . GLU B 1 37 ? 10.539 -15.297 -0.958 1 98.62 37 GLU B N 1
ATOM 1476 C CA . GLU B 1 37 ? 9.867 -15.852 0.213 1 98.62 37 GLU B CA 1
ATOM 1477 C C . GLU B 1 37 ? 8.398 -15.422 0.263 1 98.62 37 GLU B C 1
ATOM 1479 O O . GLU B 1 37 ? 7.535 -16.203 0.656 1 98.62 37 GLU B O 1
ATOM 1484 N N . ARG B 1 38 ? 8.164 -14.227 -0.072 1 98.31 38 ARG B N 1
ATOM 1485 C CA . ARG B 1 38 ? 6.797 -13.719 -0.062 1 98.31 38 ARG B CA 1
ATOM 1486 C C . ARG B 1 38 ? 6.641 -12.547 -1.031 1 98.31 38 ARG B C 1
ATOM 1488 O O . ARG B 1 38 ? 7.629 -11.922 -1.417 1 98.31 38 ARG B O 1
ATOM 1495 N N . ASN B 1 39 ? 5.512 -12.352 -1.435 1 98.62 39 ASN B N 1
ATOM 1496 C CA . ASN B 1 39 ? 5.066 -11.25 -2.285 1 98.62 39 ASN B CA 1
ATOM 1497 C C . ASN B 1 39 ? 3.84 -10.555 -1.706 1 98.62 39 ASN B C 1
ATOM 1499 O O . ASN B 1 39 ? 2.816 -11.195 -1.455 1 98.62 39 ASN B O 1
ATOM 1503 N N . ARG B 1 40 ? 3.924 -9.297 -1.485 1 98.56 40 ARG B N 1
ATOM 1504 C CA . ARG B 1 40 ? 2.805 -8.539 -0.93 1 98.56 40 ARG B CA 1
ATOM 1505 C C . ARG B 1 40 ? 2.27 -7.531 -1.94 1 98.56 40 ARG B C 1
ATOM 1507 O O . ARG B 1 40 ? 3.025 -6.707 -2.465 1 98.56 40 ARG B O 1
ATOM 1514 N N . TRP B 1 41 ? 1.004 -7.609 -2.16 1 98.62 41 TRP B N 1
ATOM 1515 C CA . TRP B 1 41 ? 0.318 -6.715 -3.09 1 98.62 41 TRP B CA 1
ATOM 1516 C C . TRP B 1 41 ? -0.46 -5.641 -2.338 1 98.62 41 TRP B C 1
ATOM 1518 O O . TRP B 1 41 ? -1.094 -5.926 -1.317 1 98.62 41 TRP B O 1
ATOM 1528 N N . PHE B 1 42 ? -0.424 -4.449 -2.836 1 98.69 42 PHE B N 1
ATOM 1529 C CA . PHE B 1 42 ? -1.315 -3.35 -2.48 1 98.69 42 PHE B CA 1
ATOM 1530 C C . PHE B 1 42 ? -2.143 -2.914 -3.686 1 98.69 42 PHE B C 1
ATOM 1532 O O . PHE B 1 42 ? -1.604 -2.357 -4.645 1 98.69 42 PHE B O 1
ATOM 1539 N N . LEU B 1 43 ? -3.443 -3.08 -3.637 1 98.75 43 LEU B N 1
ATOM 1540 C CA . LEU B 1 43 ? -4.27 -3.176 -4.836 1 98.75 43 LEU B CA 1
ATOM 1541 C C . LEU B 1 43 ? -4.559 -1.793 -5.406 1 98.75 43 LEU B C 1
ATOM 1543 O O . LEU B 1 43 ? -4.527 -1.599 -6.625 1 98.75 43 LEU B O 1
ATOM 1547 N N . PRO B 1 44 ? -4.832 -0.79 -4.543 1 98.31 44 PRO B N 1
ATOM 1548 C CA . PRO B 1 44 ? -5.238 0.475 -5.16 1 98.31 44 PRO B CA 1
ATOM 1549 C C . PRO B 1 44 ? -4.223 0.99 -6.176 1 98.31 44 PRO B C 1
ATOM 1551 O O . PRO B 1 44 ? -4.59 1.305 -7.312 1 98.31 44 PRO B O 1
ATOM 1554 N N . GLY B 1 45 ? -2.98 1.004 -5.809 1 97.75 45 GLY B N 1
ATOM 1555 C CA . GLY B 1 45 ? -1.932 1.468 -6.699 1 97.75 45 GLY B CA 1
ATOM 1556 C C . GLY B 1 45 ? -1.328 0.358 -7.539 1 97.75 45 GLY B C 1
ATOM 1557 O O . GLY B 1 45 ? -0.422 0.6 -8.344 1 97.75 45 GLY B O 1
ATOM 1558 N N . CYS B 1 46 ? -1.81 -0.839 -7.301 1 98.19 46 CYS B N 1
ATOM 1559 C CA . CYS B 1 46 ? -1.366 -2.033 -8.008 1 98.19 46 CYS B CA 1
ATOM 1560 C C . CYS B 1 46 ? 0.146 -2.191 -7.918 1 98.19 46 CYS B C 1
ATOM 1562 O O . CYS B 1 46 ? 0.825 -2.316 -8.938 1 98.19 46 CYS B O 1
ATOM 1564 N N . THR B 1 47 ? 0.603 -2.295 -6.738 1 98.19 47 THR B N 1
ATOM 1565 C CA . THR B 1 47 ? 2.016 -2.477 -6.422 1 98.19 47 THR B CA 1
ATOM 1566 C C . THR B 1 47 ? 2.24 -3.805 -5.707 1 98.19 47 THR B C 1
ATOM 1568 O O . THR B 1 47 ? 1.42 -4.223 -4.887 1 98.19 47 THR B O 1
ATOM 1571 N N . SER B 1 48 ? 3.311 -4.43 -5.977 1 98.5 48 SER B N 1
ATOM 1572 C CA . SER B 1 48 ? 3.699 -5.625 -5.234 1 98.5 48 SER B CA 1
ATOM 1573 C C . SER B 1 48 ? 5.16 -5.559 -4.805 1 98.5 48 SER B C 1
ATOM 1575 O O . SER B 1 48 ? 5.988 -4.961 -5.496 1 98.5 48 SER B O 1
ATOM 1577 N N . ILE B 1 49 ? 5.453 -6.121 -3.715 1 98.75 49 ILE B N 1
ATOM 1578 C CA . ILE B 1 49 ? 6.824 -6.203 -3.227 1 98.75 49 ILE B CA 1
ATOM 1579 C C . ILE B 1 49 ? 7.238 -7.668 -3.092 1 98.75 49 ILE B C 1
ATOM 1581 O O . ILE B 1 49 ? 6.52 -8.469 -2.492 1 98.75 49 ILE B O 1
ATOM 1585 N N . TYR B 1 50 ? 8.367 -7.965 -3.682 1 98.75 50 TYR B N 1
ATOM 1586 C CA . TYR B 1 50 ? 9 -9.266 -3.535 1 98.75 50 TYR B CA 1
ATOM 1587 C C . TYR B 1 50 ? 10.055 -9.242 -2.438 1 98.75 50 TYR B C 1
ATOM 1589 O O . TYR B 1 50 ? 10.969 -8.414 -2.465 1 98.75 50 TYR B O 1
ATOM 1597 N N . TYR B 1 51 ? 9.883 -10.102 -1.5 1 98.31 51 TYR B N 1
ATOM 1598 C CA . TYR B 1 51 ? 10.852 -10.289 -0.428 1 98.31 51 TYR B CA 1
ATOM 1599 C C . TYR B 1 51 ? 11.695 -11.539 -0.668 1 98.31 51 TYR B C 1
ATOM 1601 O O . TYR B 1 51 ? 11.156 -12.633 -0.826 1 98.31 51 TYR B O 1
ATOM 1609 N N . THR B 1 52 ? 12.961 -11.367 -0.662 1 97.62 52 THR B N 1
ATOM 1610 C CA . THR B 1 52 ? 13.836 -12.477 -0.992 1 97.62 52 THR B CA 1
ATOM 1611 C C . THR B 1 52 ? 14.5 -13.031 0.265 1 97.62 52 THR B C 1
ATOM 1613 O O . THR B 1 52 ? 14.648 -12.32 1.263 1 97.62 52 THR B O 1
ATOM 1616 N N . SER B 1 53 ? 14.93 -14.188 0.201 1 96.25 53 SER B N 1
ATOM 1617 C CA . SER B 1 53 ? 15.641 -14.828 1.298 1 96.25 53 SER B CA 1
ATOM 1618 C C . SER B 1 53 ? 17 -14.172 1.53 1 96.25 53 SER B C 1
ATOM 1620 O O . SER B 1 53 ? 17.531 -14.219 2.639 1 96.25 53 SER B O 1
ATOM 1622 N N . SER B 1 54 ? 17.594 -13.562 0.507 1 95 54 SER B N 1
ATOM 1623 C CA . SER B 1 54 ? 18.891 -12.898 0.619 1 95 54 SER B CA 1
ATOM 1624 C C . SER B 1 54 ? 18.75 -11.516 1.248 1 95 54 SER B C 1
ATOM 1626 O O . SER B 1 54 ? 19.75 -10.859 1.544 1 95 54 SER B O 1
ATOM 1628 N N . GLY B 1 55 ? 17.547 -11.078 1.388 1 94.75 55 GLY B N 1
ATOM 1629 C CA . GLY B 1 55 ? 17.344 -9.828 2.1 1 94.75 55 GLY B CA 1
ATOM 1630 C C . GLY B 1 55 ? 16.922 -8.688 1.191 1 94.75 55 GLY B C 1
ATOM 1631 O O . GLY B 1 55 ? 16.391 -7.68 1.658 1 94.75 55 GLY B O 1
ATOM 1632 N N . GLU B 1 56 ? 17.156 -8.844 -0.152 1 96.62 56 GLU B N 1
ATOM 1633 C CA . GLU B 1 56 ? 16.75 -7.809 -1.097 1 96.62 56 GLU B CA 1
ATOM 1634 C C . GLU B 1 56 ? 15.234 -7.719 -1.192 1 96.62 56 GLU B C 1
ATOM 1636 O O . GLU B 1 56 ? 14.531 -8.711 -0.99 1 96.62 56 GLU B O 1
ATOM 1641 N N . LYS B 1 57 ? 14.766 -6.602 -1.415 1 98.31 57 LYS B N 1
ATOM 1642 C CA . LYS B 1 57 ? 13.359 -6.34 -1.691 1 98.31 57 LYS B CA 1
ATOM 1643 C C . LYS B 1 57 ? 13.188 -5.59 -3.01 1 98.31 57 LYS B C 1
ATOM 1645 O O . LYS B 1 57 ? 13.945 -4.668 -3.311 1 98.31 57 LYS B O 1
ATOM 1650 N N . VAL B 1 58 ? 12.234 -6.031 -3.758 1 98.56 58 VAL B N 1
ATOM 1651 C CA . VAL B 1 58 ? 11.977 -5.445 -5.07 1 98.56 58 VAL B CA 1
ATOM 1652 C C . VAL B 1 58 ? 10.5 -5.074 -5.195 1 98.56 58 VAL B C 1
ATOM 1654 O O . VAL B 1 58 ? 9.625 -5.879 -4.879 1 98.56 58 VAL B O 1
ATOM 1657 N N . VAL B 1 59 ? 10.25 -3.889 -5.617 1 98.75 59 VAL B N 1
ATOM 1658 C CA . VAL B 1 59 ? 8.883 -3.469 -5.875 1 98.75 59 VAL B CA 1
ATOM 1659 C C . VAL B 1 59 ? 8.586 -3.553 -7.371 1 98.75 59 VAL B C 1
ATOM 1661 O O . VAL B 1 59 ? 9.438 -3.213 -8.195 1 98.75 59 VAL B O 1
ATOM 1664 N N . ASN B 1 60 ? 7.492 -4.078 -7.672 1 98.69 60 ASN B N 1
ATOM 1665 C CA . ASN B 1 60 ? 6.941 -4 -9.023 1 98.69 60 ASN B CA 1
ATOM 1666 C C . ASN B 1 60 ? 5.746 -3.055 -9.086 1 98.69 60 ASN B C 1
ATOM 1668 O O . ASN B 1 60 ? 4.738 -3.275 -8.414 1 98.69 60 ASN B O 1
ATOM 1672 N N . GLN B 1 61 ? 5.863 -2.012 -9.867 1 98.62 61 GLN B N 1
ATOM 1673 C CA . GLN B 1 61 ? 4.801 -1.026 -10.023 1 98.62 61 GLN B CA 1
ATOM 1674 C C . GLN B 1 61 ? 4.07 -1.207 -11.344 1 98.62 61 GLN B C 1
ATOM 1676 O O . GLN B 1 61 ? 4.68 -1.114 -12.414 1 98.62 61 GLN B O 1
ATOM 1681 N N . MET B 1 62 ? 2.824 -1.4 -11.242 1 98 62 MET B N 1
ATOM 1682 C CA . MET B 1 62 ? 1.962 -1.48 -12.422 1 98 62 MET B CA 1
ATOM 1683 C C . MET B 1 62 ? 1.038 -0.27 -12.5 1 98 62 MET B C 1
ATOM 1685 O O . MET B 1 62 ? 1.113 0.631 -11.664 1 98 62 MET B O 1
ATOM 1689 N N . GLU B 1 63 ? 0.278 -0.266 -13.594 1 96.75 63 GLU B N 1
ATOM 1690 C CA . GLU B 1 63 ? -0.755 0.762 -13.68 1 96.75 63 GLU B CA 1
ATOM 1691 C C . GLU B 1 63 ? -1.75 0.641 -12.531 1 96.75 63 GLU B C 1
ATOM 1693 O O . GLU B 1 63 ? -2.162 -0.464 -12.172 1 96.75 63 GLU B O 1
ATOM 1698 N N . SER B 1 64 ? -2.102 1.799 -11.992 1 97.44 64 SER B N 1
ATOM 1699 C CA . SER B 1 64 ? -2.996 1.797 -10.836 1 97.44 64 SER B CA 1
ATOM 1700 C C . SER B 1 64 ? -4.32 1.116 -11.164 1 97.44 64 SER B C 1
ATOM 1702 O O . SER B 1 64 ? -4.855 1.286 -12.266 1 97.44 64 SER B O 1
ATOM 1704 N N . LEU B 1 65 ? -4.859 0.458 -10.203 1 97.25 65 LEU B N 1
ATOM 1705 C CA . LEU B 1 65 ? -6.164 -0.183 -10.336 1 97.25 65 LEU B CA 1
ATOM 1706 C C . LEU B 1 65 ? -7.273 0.858 -10.422 1 97.25 65 LEU B C 1
ATOM 1708 O O . LEU B 1 65 ? -8.312 0.619 -11.047 1 97.25 65 LEU B O 1
ATOM 1712 N N . LEU B 1 66 ? -7.031 2.008 -9.789 1 97.5 66 LEU B N 1
ATOM 1713 C CA . LEU B 1 66 ? -8.031 3.059 -9.648 1 97.5 66 LEU B CA 1
ATOM 1714 C C . LEU B 1 66 ? -7.637 4.297 -10.445 1 97.5 66 LEU B C 1
ATOM 1716 O O . LEU B 1 66 ? -6.449 4.594 -10.602 1 97.5 66 LEU B O 1
ATOM 1720 N N . PRO B 1 67 ? -8.648 5.059 -10.898 1 96.81 67 PRO B N 1
ATOM 1721 C CA . PRO B 1 67 ? -8.344 6.414 -11.359 1 96.81 67 PRO B CA 1
ATOM 1722 C C . PRO B 1 67 ? -7.805 7.312 -10.25 1 96.81 67 PRO B C 1
ATOM 1724 O O . PRO B 1 67 ? -8.023 7.035 -9.062 1 96.81 67 PRO B O 1
ATOM 1727 N N . TYR B 1 68 ? -7.184 8.32 -10.68 1 97.62 68 TYR B N 1
ATOM 1728 C CA . TYR B 1 68 ? -6.68 9.281 -9.703 1 97.62 68 TYR B CA 1
ATOM 1729 C C . TYR B 1 68 ? -7.824 9.93 -8.938 1 97.62 68 TYR B C 1
ATOM 1731 O O . TYR B 1 68 ? -8.898 10.172 -9.5 1 97.62 68 TYR B O 1
ATOM 1739 N N . GLY B 1 69 ? -7.555 10.156 -7.703 1 98.06 69 GLY B N 1
ATOM 1740 C CA . GLY B 1 69 ? -8.547 10.797 -6.859 1 98.06 69 GLY B CA 1
ATOM 1741 C C . GLY B 1 69 ? -9.055 9.891 -5.746 1 98.06 69 GLY B C 1
ATOM 1742 O O . GLY B 1 69 ? -8.43 8.883 -5.426 1 98.06 69 GLY B O 1
ATOM 1743 N N . MET B 1 70 ? -10.141 10.305 -5.121 1 98.38 70 MET B N 1
ATOM 1744 C CA . MET B 1 70 ? -10.641 9.617 -3.932 1 98.38 70 MET B CA 1
ATOM 1745 C C . MET B 1 70 ? -11.75 8.641 -4.297 1 98.38 70 MET B C 1
ATOM 1747 O O . MET B 1 70 ? -12.617 8.953 -5.117 1 98.38 70 MET B O 1
ATOM 1751 N N . HIS B 1 71 ? -11.656 7.531 -3.664 1 98.25 71 HIS B N 1
ATOM 1752 C CA . HIS B 1 71 ? -12.633 6.469 -3.834 1 98.25 71 HIS B CA 1
ATOM 1753 C C . HIS B 1 71 ? -12.977 5.816 -2.5 1 98.25 71 HIS B C 1
ATOM 1755 O O . HIS B 1 71 ? -12.094 5.605 -1.661 1 98.25 71 HIS B O 1
ATOM 1761 N N . GLU B 1 72 ? -14.172 5.523 -2.283 1 97.44 72 GLU B N 1
ATOM 1762 C CA . GLU B 1 72 ? -14.547 4.762 -1.094 1 97.44 72 GLU B CA 1
ATOM 1763 C C . GLU B 1 72 ? -14.109 3.303 -1.218 1 97.44 72 GLU B C 1
ATOM 1765 O O . GLU B 1 72 ? -14.125 2.734 -2.312 1 97.44 72 GLU B O 1
ATOM 1770 N N . ILE B 1 73 ? -13.78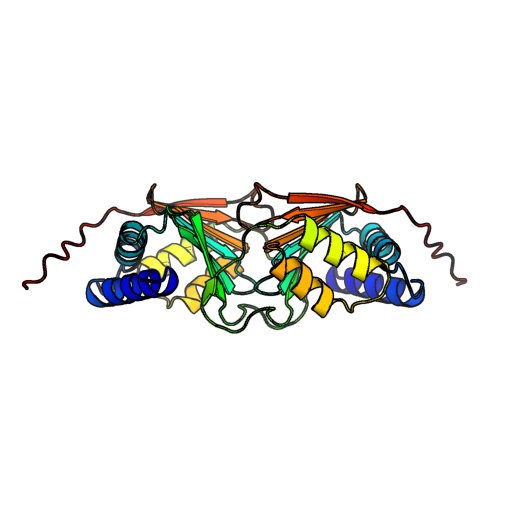9 2.709 -0.187 1 98.38 73 ILE B N 1
ATOM 1771 C CA . ILE B 1 73 ? -13.43 1.296 -0.133 1 98.38 73 ILE B CA 1
ATOM 1772 C C . ILE B 1 73 ? -14.617 0.477 0.368 1 98.38 73 ILE B C 1
ATOM 1774 O O . ILE B 1 73 ? -15.164 0.757 1.436 1 98.38 73 ILE B O 1
ATOM 1778 N N . LYS B 1 74 ? -14.992 -0.515 -0.348 1 97.88 74 LYS B N 1
ATOM 1779 C CA . LYS B 1 74 ? -16.078 -1.395 0.056 1 97.88 74 LYS B CA 1
ATOM 1780 C C . LYS B 1 74 ? -15.68 -2.27 1.237 1 97.88 74 LYS B C 1
ATOM 1782 O O . LYS B 1 74 ? -14.508 -2.627 1.378 1 97.88 74 LYS B O 1
ATOM 1787 N N . PRO B 1 75 ? -16.672 -2.574 2.092 1 97.38 75 PRO B N 1
ATOM 1788 C CA . PRO B 1 75 ? -16.359 -3.533 3.156 1 97.38 75 PRO B CA 1
ATOM 1789 C C . PRO B 1 75 ? -15.922 -4.891 2.615 1 97.38 75 PRO B C 1
ATOM 1791 O O . PRO B 1 75 ? -16.344 -5.297 1.533 1 97.38 75 PRO B O 1
ATOM 1794 N N . PHE B 1 76 ? -15.141 -5.605 3.385 1 98.5 76 PHE B N 1
ATOM 1795 C CA . PHE B 1 76 ? -14.68 -6.941 3.029 1 98.5 76 PHE B CA 1
ATOM 1796 C C . PHE B 1 76 ? -15.859 -7.902 2.904 1 98.5 76 PHE B C 1
ATOM 1798 O O . PHE B 1 76 ? -16.672 -8.008 3.818 1 98.5 76 PHE B O 1
ATOM 1805 N N . ASN B 1 77 ? -15.984 -8.5 1.8 1 98.62 77 ASN B N 1
ATOM 1806 C CA . ASN B 1 77 ? -17.016 -9.492 1.509 1 98.62 77 ASN B CA 1
ATOM 1807 C C . ASN B 1 77 ? -16.391 -10.836 1.125 1 98.62 77 ASN B C 1
ATOM 1809 O O . ASN B 1 77 ? -15.984 -11.031 -0.021 1 98.62 77 ASN B O 1
ATOM 1813 N N . ARG B 1 78 ? -16.375 -11.711 2.072 1 98.5 78 ARG B N 1
ATOM 1814 C CA . ARG B 1 78 ? -15.703 -12.992 1.9 1 98.5 78 ARG B CA 1
ATOM 1815 C C . ARG B 1 78 ? -16.25 -13.742 0.69 1 98.5 78 ARG B C 1
ATOM 1817 O O . ARG B 1 78 ? -15.492 -14.328 -0.081 1 98.5 78 ARG B O 1
ATOM 1824 N N . ASN B 1 79 ? -17.562 -13.75 0.516 1 98.69 79 ASN B N 1
ATOM 1825 C CA . ASN B 1 79 ? -18.172 -14.484 -0.587 1 98.69 79 ASN B CA 1
ATOM 1826 C C . ASN B 1 79 ? -17.719 -13.945 -1.939 1 98.69 79 ASN B C 1
ATOM 1828 O O . ASN B 1 79 ? -17.406 -14.719 -2.85 1 98.69 79 ASN B O 1
ATOM 1832 N N . LEU B 1 80 ? -17.656 -12.641 -2.076 1 98.75 80 LEU B N 1
ATOM 1833 C CA . LEU B 1 80 ? -17.203 -12.039 -3.322 1 98.75 80 LEU B CA 1
ATOM 1834 C C . LEU B 1 80 ? -15.734 -12.359 -3.574 1 98.75 80 LEU B C 1
ATOM 1836 O O . LEU B 1 80 ? -15.336 -12.609 -4.715 1 98.75 80 LEU B O 1
ATOM 1840 N N . VAL B 1 81 ? -14.922 -12.352 -2.516 1 98.81 81 VAL B N 1
ATOM 1841 C CA . VAL B 1 81 ? -13.492 -12.625 -2.621 1 98.81 81 VAL B CA 1
ATOM 1842 C C . VAL B 1 81 ? -13.281 -14.07 -3.059 1 98.81 81 VAL B C 1
ATOM 1844 O O . VAL B 1 81 ? -12.531 -14.336 -4.004 1 98.81 81 VAL B O 1
ATOM 1847 N N . VAL B 1 82 ? -13.969 -14.977 -2.414 1 98.75 82 VAL B N 1
ATOM 1848 C CA . VAL B 1 82 ? -13.828 -16.391 -2.727 1 98.75 82 VAL B CA 1
ATOM 1849 C C . VAL B 1 82 ? -14.297 -16.656 -4.16 1 98.75 82 VAL B C 1
ATOM 1851 O O . VAL B 1 82 ? -13.648 -17.391 -4.902 1 98.75 82 VAL B O 1
ATOM 1854 N N . ASP B 1 83 ? -15.414 -16.047 -4.547 1 98.75 83 ASP B N 1
ATOM 1855 C CA . ASP B 1 83 ? -15.906 -16.188 -5.914 1 98.75 83 ASP B CA 1
ATOM 1856 C C . ASP B 1 83 ? -14.852 -15.727 -6.926 1 98.75 83 ASP B C 1
ATOM 1858 O O . ASP B 1 83 ? -14.641 -16.391 -7.945 1 98.75 83 ASP B O 1
ATOM 1862 N N . ALA B 1 84 ? -14.25 -14.578 -6.73 1 98.69 84 ALA B N 1
ATOM 1863 C CA . ALA B 1 84 ? -13.195 -14.062 -7.602 1 98.69 84 ALA B CA 1
ATOM 1864 C C . ALA B 1 84 ? -12.039 -15.047 -7.703 1 98.69 84 ALA B C 1
ATOM 1866 O O . ALA B 1 84 ? -11.508 -15.273 -8.789 1 98.69 84 ALA B O 1
ATOM 1867 N N . ILE B 1 85 ? -11.617 -15.594 -6.551 1 98.38 85 ILE B N 1
ATOM 1868 C CA . ILE B 1 85 ? -10.508 -16.547 -6.508 1 98.38 85 ILE B CA 1
ATOM 1869 C C . ILE B 1 85 ? -10.867 -17.797 -7.316 1 98.38 85 ILE B C 1
ATOM 1871 O O . ILE B 1 85 ? -10.062 -18.266 -8.125 1 98.38 85 ILE B O 1
ATOM 1875 N N . ARG B 1 86 ? -12.109 -18.297 -7.113 1 98.19 86 ARG B N 1
ATOM 1876 C CA . ARG B 1 86 ? -12.531 -19.5 -7.82 1 98.19 86 ARG B CA 1
ATOM 1877 C C . ARG B 1 86 ? -12.594 -19.25 -9.328 1 98.19 86 ARG B C 1
ATOM 1879 O O . ARG B 1 86 ? -12.18 -20.109 -10.117 1 98.19 86 ARG B O 1
ATOM 1886 N N . LYS B 1 87 ? -13.078 -18.156 -9.789 1 97.81 87 LYS B N 1
ATOM 1887 C CA . LYS B 1 87 ? -13.117 -17.812 -11.211 1 97.81 87 LYS B CA 1
ATOM 1888 C C . LYS B 1 87 ? -11.719 -17.75 -11.797 1 97.81 87 LYS B C 1
ATOM 1890 O O . LYS B 1 87 ? -11.484 -18.234 -12.914 1 97.81 87 LYS B O 1
ATOM 1895 N N . ASP B 1 88 ? -10.805 -17.172 -11.062 1 96.38 88 ASP B N 1
ATOM 1896 C CA . ASP B 1 88 ? -9.414 -17.094 -11.508 1 96.38 88 ASP B CA 1
ATOM 1897 C C . ASP B 1 88 ? -8.805 -18.484 -11.617 1 96.38 88 ASP B C 1
ATOM 1899 O O . ASP B 1 88 ? -8.164 -18.812 -12.617 1 96.38 88 ASP B O 1
ATOM 1903 N N . GLN B 1 89 ? -9.031 -19.328 -10.641 1 94.81 89 GLN B N 1
ATOM 1904 C CA . GLN B 1 89 ? -8.5 -20.703 -10.586 1 94.81 89 GLN B CA 1
ATOM 1905 C C . GLN B 1 89 ? -9.078 -21.547 -11.719 1 94.81 89 GLN B C 1
ATOM 1907 O O . GLN B 1 89 ? -8.414 -22.469 -12.195 1 94.81 89 GLN B O 1
ATOM 1912 N N . ALA B 1 90 ? -10.258 -21.203 -12.156 1 95.62 90 ALA B N 1
ATOM 1913 C CA . ALA B 1 90 ? -10.914 -21.938 -13.234 1 95.62 90 ALA B CA 1
ATOM 1914 C C . ALA B 1 90 ? -10.461 -21.422 -14.602 1 95.62 90 ALA B C 1
ATOM 1916 O O . ALA B 1 90 ? -10.891 -21.922 -15.633 1 95.62 90 ALA B O 1
ATOM 1917 N N . GLY B 1 91 ? -9.633 -20.359 -14.609 1 95 91 GLY B N 1
ATOM 1918 C CA . GLY B 1 91 ? -9.141 -19.812 -15.859 1 95 91 GLY B CA 1
ATOM 1919 C C . GLY B 1 91 ? -10.133 -18.875 -16.531 1 95 91 GLY B C 1
ATOM 1920 O O . GLY B 1 91 ? -10.023 -18.609 -17.734 1 95 91 GLY B O 1
ATOM 1921 N N . GLU B 1 92 ? -11.055 -18.375 -15.797 1 96.62 92 GLU B N 1
ATOM 1922 C CA . GLU B 1 92 ? -12.141 -17.578 -16.359 1 96.62 92 GLU B CA 1
ATOM 1923 C C . GLU B 1 92 ? -11.758 -16.109 -16.406 1 96.62 92 GLU B C 1
ATOM 1925 O O . GLU B 1 92 ? -12.438 -15.305 -17.062 1 96.62 92 GLU B O 1
ATOM 1930 N N . THR B 1 93 ? -10.773 -15.695 -15.734 1 95.75 93 THR B N 1
ATOM 1931 C CA . THR B 1 93 ? -10.359 -14.297 -15.719 1 95.75 93 THR B CA 1
ATOM 1932 C C . THR B 1 93 ? -8.867 -14.164 -16.016 1 95.75 93 THR B C 1
ATOM 1934 O O . THR B 1 93 ? -8.094 -15.086 -15.734 1 95.75 93 THR B O 1
ATOM 1937 N N . GLU B 1 94 ? -8.492 -13 -16.547 1 94 94 GLU B N 1
ATOM 1938 C CA . GLU B 1 94 ? -7.086 -12.602 -16.609 1 94 94 GLU B CA 1
ATOM 1939 C C . GLU B 1 94 ? -6.66 -11.875 -15.328 1 94 94 GLU B C 1
ATOM 1941 O O . GLU B 1 94 ? -7.504 -11.406 -14.562 1 94 94 GLU B O 1
ATOM 1946 N N . PHE B 1 95 ? -5.383 -11.781 -15.188 1 94.88 95 PHE B N 1
ATOM 1947 C CA . PHE B 1 95 ? -4.801 -11.328 -13.93 1 94.88 95 PHE B CA 1
ATOM 1948 C C . PHE B 1 95 ? -5.328 -9.945 -13.555 1 94.88 95 PHE B C 1
ATOM 1950 O O . PHE B 1 95 ? -5.801 -9.742 -12.43 1 94.88 95 PHE B O 1
ATOM 1957 N N . PRO B 1 96 ? -5.41 -8.922 -14.516 1 96 96 PRO B N 1
ATOM 1958 C CA . PRO B 1 96 ? -5.934 -7.609 -14.125 1 96 96 PRO B CA 1
ATOM 1959 C C . PRO B 1 96 ? -7.395 -7.66 -13.688 1 96 96 PRO B C 1
ATOM 1961 O O . PRO B 1 96 ? -7.793 -6.934 -12.773 1 96 96 PRO B O 1
ATOM 1964 N N . GLN B 1 97 ? -8.141 -8.5 -14.336 1 97.12 97 GLN B N 1
ATOM 1965 C CA . GLN B 1 97 ? -9.539 -8.656 -13.945 1 97.12 97 GLN B CA 1
ATOM 1966 C C . GLN B 1 97 ? -9.656 -9.312 -12.57 1 97.12 97 GLN B C 1
ATOM 1968 O O . GLN B 1 97 ? -10.531 -8.953 -11.781 1 97.12 97 GLN B O 1
ATOM 1973 N N . PHE B 1 98 ? -8.789 -10.266 -12.344 1 98.25 98 PHE B N 1
ATOM 1974 C CA . PHE B 1 98 ? -8.758 -10.891 -11.023 1 98.25 98 PHE B CA 1
ATOM 1975 C C . PHE B 1 98 ? -8.539 -9.844 -9.938 1 98.25 98 PHE B C 1
ATOM 1977 O O . PHE B 1 98 ? -9.273 -9.812 -8.945 1 98.25 98 PHE B O 1
ATOM 1984 N N . LEU B 1 99 ? -7.566 -8.969 -10.133 1 98.56 99 LEU B N 1
ATOM 1985 C CA . LEU B 1 99 ? -7.258 -7.93 -9.156 1 98.56 99 LEU B CA 1
ATOM 1986 C C . LEU B 1 99 ? -8.461 -7.016 -8.938 1 98.56 99 LEU B C 1
ATOM 1988 O O . LEU B 1 99 ? -8.773 -6.66 -7.801 1 98.56 99 LEU B O 1
ATOM 1992 N N . LYS B 1 100 ? -9.094 -6.648 -10 1 98.06 100 LYS B N 1
ATOM 1993 C CA . LYS B 1 100 ? -10.273 -5.797 -9.906 1 98.06 100 LYS B CA 1
ATOM 1994 C C . LYS B 1 100 ? -11.383 -6.473 -9.109 1 98.06 100 LYS B C 1
ATOM 1996 O O . LYS B 1 100 ? -12.047 -5.836 -8.281 1 98.06 100 LYS B O 1
ATOM 2001 N N . CYS B 1 101 ? -11.586 -7.746 -9.336 1 98.62 101 CYS B N 1
ATOM 2002 C CA . CYS B 1 101 ? -12.664 -8.484 -8.68 1 98.62 101 CYS B CA 1
ATOM 2003 C C . CYS B 1 101 ? -12.422 -8.586 -7.18 1 98.62 101 CYS B C 1
ATOM 2005 O O . CYS B 1 101 ? -13.344 -8.391 -6.383 1 98.62 101 CYS B O 1
ATOM 2007 N N . ILE B 1 102 ? -11.195 -8.898 -6.77 1 98.81 102 ILE B N 1
ATOM 2008 C CA . ILE B 1 102 ? -10.961 -9.023 -5.336 1 98.81 102 ILE B CA 1
ATOM 2009 C C . ILE B 1 102 ? -11 -7.641 -4.688 1 98.81 102 ILE B C 1
ATOM 2011 O O . ILE B 1 102 ? -11.438 -7.496 -3.541 1 98.81 102 ILE B O 1
ATOM 2015 N N . TRP B 1 103 ? -10.641 -6.574 -5.367 1 98.75 103 TRP B N 1
ATOM 2016 C CA . TRP B 1 103 ? -10.828 -5.207 -4.891 1 98.75 103 TRP B CA 1
ATOM 2017 C C . TRP B 1 103 ? -12.305 -4.918 -4.648 1 98.75 103 TRP B C 1
ATOM 2019 O O . TRP B 1 103 ? -12.68 -4.379 -3.602 1 98.75 103 TRP B O 1
ATOM 2029 N N . GLU B 1 104 ? -13.141 -5.312 -5.586 1 98.25 104 GLU B N 1
ATOM 2030 C CA . GLU B 1 104 ? -14.578 -5.102 -5.465 1 98.25 104 GLU B CA 1
ATOM 2031 C C . GLU B 1 104 ? -15.148 -5.867 -4.27 1 98.25 104 GLU B C 1
ATOM 2033 O O . GLU B 1 104 ? -16.172 -5.48 -3.719 1 98.25 104 GLU B O 1
ATOM 2038 N N . GLY B 1 105 ? -14.438 -6.906 -3.934 1 98.69 105 GLY B N 1
ATOM 2039 C CA . GLY B 1 105 ? -14.82 -7.66 -2.75 1 98.69 105 GLY B CA 1
ATOM 2040 C C . GLY B 1 105 ? -14.312 -7.047 -1.461 1 98.69 105 GLY B C 1
ATOM 2041 O O . GLY B 1 105 ? -14.516 -7.605 -0.38 1 98.69 105 GLY B O 1
ATOM 2042 N N . GLY B 1 106 ? -13.57 -5.957 -1.529 1 98.56 106 GLY B N 1
ATOM 2043 C CA . GLY B 1 106 ? -13.117 -5.254 -0.34 1 98.56 106 GLY B CA 1
ATOM 2044 C C . GLY B 1 106 ? -11.688 -5.582 0.038 1 98.56 106 GLY B C 1
ATOM 2045 O O . GLY B 1 106 ? -11.211 -5.176 1.102 1 98.56 106 GLY B O 1
ATOM 2046 N N . VAL B 1 107 ? -10.984 -6.332 -0.765 1 98.88 107 VAL B N 1
ATOM 2047 C CA . VAL B 1 107 ? -9.57 -6.609 -0.51 1 98.88 107 VAL B CA 1
ATOM 2048 C C . VAL B 1 107 ? -8.734 -5.379 -0.846 1 98.88 107 VAL B C 1
ATOM 2050 O O . VAL B 1 107 ? -8.891 -4.785 -1.916 1 98.88 107 VAL B O 1
ATOM 2053 N N . VAL B 1 108 ? -7.891 -5.008 0.012 1 98.81 108 VAL B N 1
ATOM 2054 C CA . VAL B 1 108 ? -7.016 -3.859 -0.205 1 98.81 108 VAL B CA 1
ATOM 2055 C C . VAL B 1 108 ? -5.586 -4.336 -0.445 1 98.81 108 VAL B C 1
ATOM 2057 O O . VAL B 1 108 ? -4.852 -3.744 -1.239 1 98.81 108 VAL B O 1
ATOM 2060 N N . SER B 1 109 ? -5.246 -5.426 0.23 1 98.75 109 SER B N 1
ATOM 2061 C CA . SER B 1 109 ? -3.924 -6.02 0.068 1 98.75 109 SER B CA 1
ATOM 2062 C C . SER B 1 109 ? -3.988 -7.543 0.146 1 98.75 109 SER B C 1
ATOM 2064 O O . SER B 1 109 ? -4.934 -8.102 0.707 1 98.75 109 SER B O 1
ATOM 2066 N N . TYR B 1 110 ? -3.039 -8.203 -0.382 1 98.81 110 TYR B N 1
ATOM 2067 C CA . TYR B 1 110 ? -2.91 -9.641 -0.156 1 98.81 110 TYR B CA 1
ATOM 2068 C C . TYR B 1 110 ? -1.449 -10.07 -0.218 1 98.81 110 TYR B C 1
ATOM 2070 O O . TYR B 1 110 ? -0.6 -9.336 -0.73 1 98.81 110 TYR B O 1
ATOM 2078 N N . GLU B 1 111 ? -1.213 -11.188 0.361 1 98.75 111 GLU B N 1
ATOM 2079 C CA . GLU B 1 111 ? 0.15 -11.703 0.46 1 98.75 111 GLU B CA 1
ATOM 2080 C C . GLU B 1 111 ? 0.211 -13.18 0.075 1 98.75 111 GLU B C 1
ATOM 2082 O O . GLU B 1 111 ? -0.671 -13.961 0.44 1 98.75 111 GLU B O 1
ATOM 2087 N N . VAL B 1 112 ? 1.181 -13.445 -0.701 1 98.81 112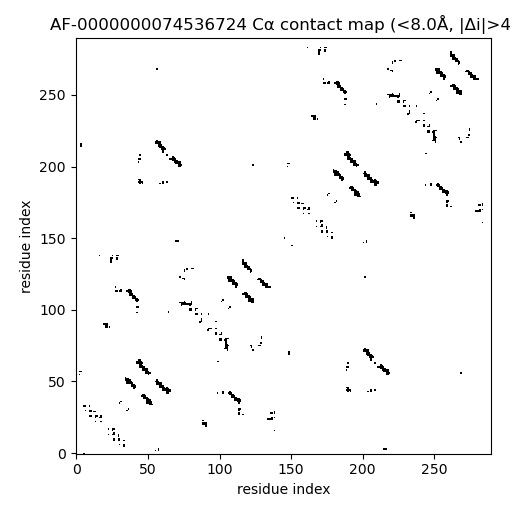 VAL B N 1
ATOM 2088 C CA . VAL B 1 112 ? 1.522 -14.836 -0.988 1 98.81 112 VAL B CA 1
ATOM 2089 C C . VAL B 1 112 ? 2.766 -15.234 -0.198 1 98.81 112 VAL B C 1
ATOM 2091 O O . VAL B 1 112 ? 3.836 -14.648 -0.369 1 98.81 112 VAL B O 1
ATOM 2094 N N . ASP B 1 113 ? 2.625 -16.109 0.71 1 98.75 113 ASP B N 1
ATOM 2095 C CA . ASP B 1 113 ? 3.732 -16.781 1.379 1 98.75 113 ASP B CA 1
ATOM 2096 C C . ASP B 1 113 ? 4.18 -18.016 0.594 1 98.75 113 ASP B C 1
ATOM 2098 O O . ASP B 1 113 ? 3.527 -19.062 0.639 1 98.75 113 ASP B O 1
ATOM 2102 N N . PHE B 1 114 ? 5.238 -17.906 -0.097 1 98.56 114 PHE B N 1
ATOM 2103 C CA . PHE B 1 114 ? 5.656 -18.969 -1.001 1 98.56 114 PHE B CA 1
ATOM 2104 C C . PHE B 1 114 ? 6.23 -20.141 -0.222 1 98.56 114 PHE B C 1
ATOM 2106 O O . PHE B 1 114 ? 6.25 -21.281 -0.718 1 98.56 114 PHE B O 1
ATOM 2113 N N . VAL B 1 115 ? 6.793 -19.906 0.91 1 97.81 115 VAL B N 1
ATOM 2114 C CA . VAL B 1 115 ? 7.402 -20.938 1.731 1 97.81 115 VAL B CA 1
ATOM 2115 C C . VAL B 1 115 ? 6.32 -21.875 2.273 1 97.81 115 VAL B C 1
ATOM 2117 O O . VAL B 1 115 ? 6.418 -23.094 2.133 1 97.81 115 VAL B O 1
ATOM 2120 N N . ASN B 1 116 ? 5.258 -21.297 2.789 1 98.25 116 ASN B N 1
ATOM 2121 C CA . ASN B 1 116 ? 4.195 -22.078 3.408 1 98.25 116 ASN B CA 1
ATOM 2122 C C . ASN B 1 116 ? 3.035 -22.312 2.443 1 98.25 116 ASN B C 1
ATOM 2124 O O . ASN B 1 116 ? 2.055 -22.969 2.795 1 98.25 116 ASN B O 1
ATOM 2128 N N . ARG B 1 117 ? 3.07 -21.734 1.245 1 98.56 117 ARG B N 1
ATOM 2129 C CA . ARG B 1 117 ? 2.115 -21.922 0.158 1 98.56 117 ARG B CA 1
ATOM 2130 C C . ARG B 1 117 ? 0.713 -21.5 0.583 1 98.56 117 ARG B C 1
ATOM 2132 O O . ARG B 1 117 ? -0.246 -22.25 0.425 1 98.56 117 ARG B O 1
ATOM 2139 N N . VAL B 1 118 ? 0.635 -20.281 0.996 1 98.75 118 VAL B N 1
ATOM 2140 C CA . VAL B 1 118 ? -0.634 -19.734 1.451 1 98.75 118 VAL B CA 1
ATOM 2141 C C . VAL B 1 118 ? -0.801 -18.312 0.902 1 98.75 118 VAL B C 1
ATOM 2143 O O . VAL B 1 118 ? 0.154 -17.531 0.877 1 98.75 118 VAL B O 1
ATOM 2146 N N . CYS B 1 119 ? -1.962 -18.016 0.379 1 98.81 119 CYS B N 1
ATOM 2147 C CA . CYS B 1 119 ? -2.385 -16.672 0.023 1 98.81 119 CYS B CA 1
ATOM 2148 C C . CYS B 1 119 ? -3.34 -16.109 1.066 1 98.81 119 CYS B C 1
ATOM 2150 O O . CYS B 1 119 ? -4.285 -16.781 1.482 1 98.81 119 CYS B O 1
ATOM 2152 N N . THR B 1 120 ? -3.131 -14.953 1.523 1 98.94 120 THR B N 1
ATOM 2153 C CA . THR B 1 120 ? -4.02 -14.273 2.457 1 98.94 120 THR B CA 1
ATOM 2154 C C . THR B 1 120 ? -4.496 -12.945 1.877 1 98.94 120 THR B C 1
ATOM 2156 O O . THR B 1 120 ? -3.684 -12.109 1.474 1 98.94 120 THR B O 1
ATOM 2159 N N . TYR B 1 121 ? -5.742 -12.727 1.867 1 98.94 121 TYR B N 1
ATOM 2160 C CA . TYR B 1 121 ? -6.402 -11.539 1.332 1 98.94 121 TYR B CA 1
ATOM 2161 C C . TYR B 1 121 ? -6.977 -10.68 2.453 1 98.94 121 TYR B C 1
ATOM 2163 O O . TYR B 1 121 ? -7.801 -11.148 3.242 1 98.94 121 TYR B O 1
ATOM 2171 N N . TYR B 1 122 ? -6.605 -9.438 2.475 1 98.88 122 TYR B N 1
ATOM 2172 C CA . TYR B 1 122 ? -6.945 -8.586 3.605 1 98.88 122 TYR B CA 1
ATOM 2173 C C . TYR B 1 122 ? -7.855 -7.441 3.174 1 98.88 122 TYR B C 1
ATOM 2175 O O . TYR B 1 122 ? -7.664 -6.859 2.104 1 98.88 122 TYR B O 1
ATOM 2183 N N . GLY B 1 123 ? -8.773 -7.137 4.012 1 98.56 123 GLY B N 1
ATOM 2184 C CA . GLY B 1 123 ? -9.43 -5.844 3.91 1 98.56 123 GLY B CA 1
ATOM 2185 C C . GLY B 1 123 ? -8.547 -4.688 4.332 1 98.56 123 GLY B C 1
ATOM 2186 O O . GLY B 1 123 ? -7.352 -4.875 4.594 1 98.56 123 GLY B O 1
ATOM 2187 N N . ALA B 1 124 ? -9.086 -3.535 4.43 1 97 124 ALA B N 1
ATOM 2188 C CA . ALA B 1 124 ? -8.328 -2.303 4.633 1 97 124 ALA B CA 1
ATOM 2189 C C . ALA B 1 124 ? -7.648 -2.293 5.996 1 97 124 ALA B C 1
ATOM 2191 O O . ALA B 1 124 ? -6.516 -1.83 6.129 1 97 124 ALA B O 1
ATOM 2192 N N . ASP B 1 125 ? -8.312 -2.854 7.062 1 94.06 125 ASP B N 1
ATOM 2193 C CA . ASP B 1 125 ? -7.773 -2.826 8.414 1 94.06 125 ASP B CA 1
ATOM 2194 C C . ASP B 1 125 ? -7.023 -4.117 8.734 1 94.06 125 ASP B C 1
ATOM 2196 O O . ASP B 1 125 ? -6.562 -4.312 9.859 1 94.06 125 ASP B O 1
ATOM 2200 N N . GLU B 1 126 ? -7.074 -4.977 7.797 1 94.69 126 GLU B N 1
ATOM 2201 C CA . GLU B 1 126 ? -6.43 -6.281 7.887 1 94.69 126 GLU B CA 1
ATOM 2202 C C . GLU B 1 126 ? -6.996 -7.098 9.047 1 94.69 126 GLU B C 1
ATOM 2204 O O . GLU B 1 126 ? -6.363 -8.047 9.508 1 94.69 126 GLU B O 1
ATOM 2209 N N . LYS B 1 127 ? -8.141 -6.668 9.586 1 95.5 127 LYS B N 1
ATOM 2210 C CA . LYS B 1 127 ? -8.836 -7.449 10.602 1 95.5 127 LYS B CA 1
ATOM 2211 C C . LYS B 1 127 ? -9.656 -8.57 9.969 1 95.5 127 LYS B C 1
ATOM 2213 O O . LYS B 1 127 ? -9.766 -9.664 10.531 1 95.5 127 LYS B O 1
ATOM 2218 N N . GLU B 1 128 ? -10.32 -8.234 8.906 1 97.62 128 GLU B N 1
ATOM 2219 C CA . GLU B 1 128 ? -11 -9.242 8.102 1 97.62 128 GLU B CA 1
ATOM 2220 C C . GLU B 1 128 ? -10.094 -9.742 6.973 1 97.62 128 GLU B C 1
ATOM 2222 O O . GLU B 1 128 ? -9.453 -8.953 6.285 1 97.62 128 GLU B O 1
ATOM 2227 N N . PHE B 1 129 ? -10.102 -11.062 6.855 1 98.69 129 PHE B N 1
ATOM 2228 C CA . PHE B 1 129 ? -9.234 -11.648 5.84 1 98.69 129 PHE B CA 1
ATOM 2229 C C . PHE B 1 129 ? -9.734 -13.031 5.434 1 98.69 129 PHE B C 1
ATOM 2231 O O . PHE B 1 129 ? -10.617 -13.586 6.082 1 98.69 129 PHE B O 1
ATOM 2238 N N . TYR B 1 130 ? -9.289 -13.492 4.273 1 98.88 130 TYR B N 1
ATOM 2239 C CA . TYR B 1 130 ? -9.492 -14.844 3.764 1 98.88 130 TYR B CA 1
ATOM 2240 C C . TYR B 1 130 ? -8.156 -15.5 3.422 1 98.88 130 TYR B C 1
ATOM 2242 O O . TYR B 1 130 ? -7.293 -14.875 2.793 1 98.88 130 TYR B O 1
ATOM 2250 N N . GLU B 1 131 ? -8.008 -16.672 3.906 1 98.69 131 GLU B N 1
ATOM 2251 C CA . GLU B 1 131 ? -6.777 -17.422 3.678 1 98.69 131 GLU B CA 1
ATOM 2252 C C . GLU B 1 131 ? -7.051 -18.719 2.924 1 98.69 131 GLU B C 1
ATOM 2254 O O . GLU B 1 131 ? -8.031 -19.406 3.205 1 98.69 131 GLU B O 1
ATOM 2259 N N . GLU B 1 132 ? -6.176 -19.016 1.958 1 98.31 132 GLU B N 1
ATOM 2260 C CA . GLU B 1 132 ? -6.273 -20.312 1.275 1 98.31 132 GLU B CA 1
ATOM 2261 C C . GLU B 1 132 ? -4.891 -20.859 0.928 1 98.31 132 GLU B C 1
ATOM 2263 O O . GLU B 1 132 ? -4.023 -20.109 0.465 1 98.31 132 GLU B O 1
ATOM 2268 N N . TYR B 1 133 ? -4.785 -22.141 1.051 1 98.12 133 TYR B N 1
ATOM 2269 C CA . TYR B 1 133 ? -3.557 -22.844 0.706 1 98.12 133 TYR B CA 1
ATOM 2270 C C . TYR B 1 133 ? -3.592 -23.328 -0.739 1 98.12 133 TYR B C 1
ATOM 2272 O O . TYR B 1 133 ? -4.652 -23.688 -1.252 1 98.12 133 TYR B O 1
ATOM 2280 N N . TYR B 1 134 ? -2.527 -23.25 -1.439 1 97.38 134 TYR B N 1
ATOM 2281 C CA . TYR B 1 134 ? -2.441 -23.781 -2.793 1 97.38 134 TYR B CA 1
ATOM 2282 C C . TYR B 1 134 ? -1.503 -24.984 -2.848 1 97.38 134 TYR B C 1
ATOM 2284 O O . TYR B 1 134 ? -0.682 -25.172 -1.948 1 97.38 134 TYR B O 1
ATOM 2292 N N . SER B 1 135 ? -1.584 -25.766 -3.834 1 94.94 135 SER B N 1
ATOM 2293 C CA . SER B 1 135 ? -0.937 -27.078 -3.924 1 94.94 135 SER B CA 1
ATOM 2294 C C . SER B 1 135 ? 0.548 -26.938 -4.246 1 94.94 135 SER B C 1
ATOM 2296 O O . SER B 1 135 ? 0.946 -26.031 -4.984 1 94.94 135 SER B O 1
ATOM 2298 N N . HIS B 1 136 ? 1.249 -27.781 -3.695 1 95.5 136 HIS B N 1
ATOM 2299 C CA . HIS B 1 136 ? 2.619 -27.984 -4.148 1 95.5 136 HIS B CA 1
ATOM 2300 C C . HIS B 1 136 ? 2.654 -28.578 -5.551 1 95.5 136 HIS B C 1
ATOM 2302 O O . HIS B 1 136 ? 1.838 -29.438 -5.887 1 95.5 136 HIS B O 1
ATOM 2308 N N . VAL B 1 137 ? 3.559 -28.078 -6.375 1 94.94 137 VAL B N 1
ATOM 2309 C CA . VAL B 1 137 ? 3.787 -28.688 -7.684 1 94.94 137 VAL B CA 1
ATOM 2310 C C . VAL B 1 137 ? 5.273 -28.984 -7.859 1 94.94 137 VAL B C 1
ATOM 2312 O O . VAL B 1 137 ? 6.125 -28.312 -7.277 1 94.94 137 VAL B O 1
ATOM 2315 N N . ASP B 1 138 ? 5.645 -30.031 -8.609 1 90.31 138 ASP B N 1
ATOM 2316 C CA . ASP B 1 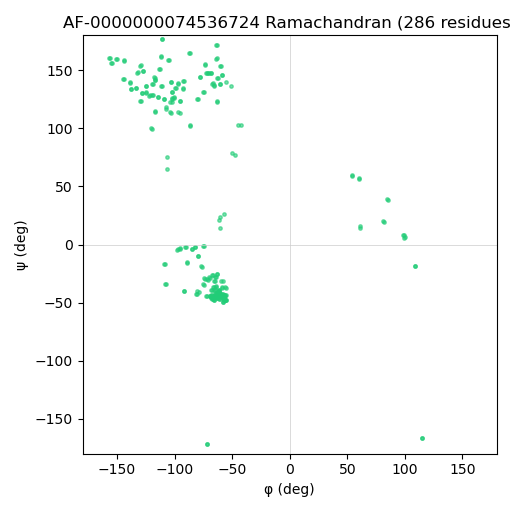138 ? 7.023 -30.359 -8.961 1 90.31 138 ASP B CA 1
ATOM 2317 C C . ASP B 1 138 ? 7.391 -29.797 -10.336 1 90.31 138 ASP B C 1
ATOM 2319 O O . ASP B 1 138 ? 6.754 -30.141 -11.336 1 90.31 138 ASP B O 1
ATOM 2323 N N . ILE B 1 139 ? 8.266 -28.859 -10.383 1 87.81 139 ILE B N 1
ATOM 2324 C CA . ILE B 1 139 ? 8.625 -28.281 -11.68 1 87.81 139 ILE B CA 1
ATOM 2325 C C . ILE B 1 139 ? 10.016 -28.766 -12.086 1 87.81 139 ILE B C 1
ATOM 2327 O O . ILE B 1 139 ? 10.953 -28.719 -11.281 1 87.81 139 ILE B O 1
ATOM 2331 N N . ASN B 1 140 ? 10.297 -29.984 -12.547 1 72.62 140 ASN B N 1
ATOM 2332 C CA . ASN B 1 140 ? 11.547 -30.641 -12.922 1 72.62 140 ASN B CA 1
ATOM 2333 C C . ASN B 1 140 ? 12.359 -29.766 -13.883 1 72.62 140 ASN B C 1
ATOM 2335 O O . ASN B 1 140 ? 11.875 -29.375 -14.945 1 72.62 140 ASN B O 1
ATOM 2339 N N . THR B 1 141 ? 13.062 -28.781 -13.5 1 58.31 141 THR B N 1
ATOM 2340 C CA . THR B 1 141 ? 13.938 -28.031 -14.398 1 58.31 141 THR B CA 1
ATOM 2341 C C . THR B 1 141 ? 15.008 -28.953 -14.992 1 58.31 141 THR B C 1
ATOM 2343 O O . THR B 1 141 ? 16.125 -29.016 -14.484 1 58.31 141 THR B O 1
ATOM 2346 N N . THR B 1 142 ? 15 -30.188 -14.969 1 48.19 142 THR B N 1
ATOM 2347 C CA . THR B 1 142 ? 16.109 -30.922 -15.586 1 48.19 142 THR B CA 1
ATOM 2348 C C . THR B 1 142 ? 16.203 -30.594 -17.078 1 48.19 142 THR B C 1
ATOM 2350 O O . THR B 1 142 ? 15.508 -31.203 -17.891 1 48.19 142 THR B O 1
ATOM 2353 N N . GLN B 1 143 ? 15.82 -29.625 -17.75 1 43.81 143 GLN B N 1
ATOM 2354 C CA . GLN B 1 143 ? 16.141 -29.688 -19.172 1 43.81 143 GLN B CA 1
ATOM 2355 C C . GLN B 1 143 ? 17.641 -29.891 -19.391 1 43.81 143 GLN B C 1
ATOM 2357 O O . GLN B 1 143 ? 18.453 -29.391 -18.625 1 43.81 143 GLN B O 1
ATOM 2362 N N . ASN B 1 144 ? 18.078 -30.766 -20.406 1 38.03 144 ASN B N 1
ATOM 2363 C CA . ASN B 1 144 ? 19.312 -31.219 -21.031 1 38.03 144 ASN B CA 1
ATOM 2364 C C . ASN B 1 144 ? 20.25 -30.062 -21.328 1 38.03 144 ASN B C 1
ATOM 2366 O O . ASN B 1 144 ? 19.875 -29.109 -22.016 1 38.03 144 ASN B O 1
ATOM 2370 N N . GLU B 1 145 ? 21.359 -29.75 -20.578 1 30.05 145 GLU B N 1
ATOM 2371 C CA . GLU B 1 145 ? 22.547 -29.25 -21.281 1 30.05 145 GLU B CA 1
ATOM 2372 C C . GLU B 1 145 ? 22.844 -30.094 -22.516 1 30.05 145 GLU B C 1
ATOM 2374 O O . GLU B 1 145 ? 22.719 -31.328 -22.484 1 30.05 145 GLU B O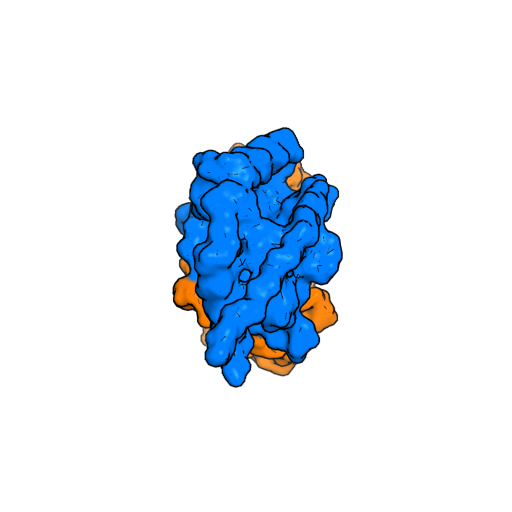 1
#

Nearest PDB structures (foldseek):
  2hh8-assembly1_A  TM=7.393E-01  e=1.284E-05  Escherichia coli
  8blt-assembly2_C  TM=2.682E-01  e=1.102E+00  Ligilactobacillus salivarius
  1yyp-assembly1_A-2  TM=2.407E-01  e=1.102E+00  Human betaherpesvirus 5
  5iwd-assembly1_A-2  TM=2.343E-01  e=9.736E-01  Human herpesvirus 5 strain AD169
  8blt-assembly1_B  TM=2.541E-01  e=2.458E+00  Ligilactobacillus salivarius

pLDDT: mean 95.15, std 10.33, range [29.83, 98.94]

InterPro domains:
  IPR009833 Uncharacterised protein DUF1398 [PF07166] (22-132)
  IPR036696 YdfO-like superfamily [G3DSA:3.30.1810.10] (3-134)
  IPR036696 YdfO-like superfamily [SSF160419] (11-133)

Radius of gyration: 20.91 Å; Cα contacts (8 Å, |Δi|>4): 566; chains: 2; bounding box: 45×66×40 Å

Secondary structure (DSSP, 8-state):
--HHHHHHHHHHHHHHH--SS--HHHHHHHHHHTTEEEEEEETTTTEEEEEETTS-EEEEE---SS-SEEEEPPPP-HHHHHHHHHHHHTT-S-HHHHHHHHHHTT--EEEEETTTTEEEEE-TTSSSEEEEE------------/--HHHHHHHHHHHHHHH--SS--HHHHHHHHHHTTEEEEEEETTTTEEEEEETTS-EEEEE---SS-SEEEEPPPP-HHHHHHHHHHHHTT-S-HHHHHHHHHHTT--EEEEETTTTEEEEE-TTSSSEEEEE------------

Organism: Naegleria gruberi (NCBI:txid5762)

Solvent-accessible surface area (backbone atoms only — not comparable to full-atom values): 15212 Å² total; per-residue (Å²): 132,54,72,65,55,45,54,51,50,20,51,54,50,20,66,70,69,34,53,90,59,57,36,59,45,40,39,46,46,32,35,32,76,63,38,32,41,31,38,40,37,38,43,61,26,30,28,33,37,40,35,32,74,88,67,56,37,34,35,38,32,47,76,51,71,51,70,75,42,77,43,75,56,52,69,67,32,67,68,47,32,50,51,34,51,51,39,40,53,69,50,72,46,53,71,71,56,38,55,51,40,28,38,70,13,9,35,35,31,35,34,38,34,42,81,79,33,34,38,39,39,18,20,84,82,59,77,52,70,53,76,49,73,58,66,87,70,87,79,81,76,74,74,82,129,132,53,72,65,58,43,53,51,50,21,50,54,51,19,67,71,68,33,53,90,58,57,34,60,42,40,40,45,44,32,36,31,74,63,39,33,42,33,38,41,37,38,44,60,25,30,28,33,37,40,35,33,75,87,67,56,37,35,35,38,32,48,76,50,71,52,70,75,43,76,42,76,58,53,70,68,33,67,67,48,32,52,50,32,52,51,38,39,53,69,50,74,46,53,70,71,55,38,54,51,39,27,37,70,14,9,34,35,30,36,35,37,34,43,80,80,32,34,37,39,36,18,19,84,83,59,77,52,70,50,74,51,74,61,64,87,69,87,78,80,78,73,74,84,129